Protein AF-A0A0B8NUM6-F1 (afdb_monomer)

Foldseek 3Di:
DQLLVQLLPFQRALVLQLLLCQVVLPPDDPVVSVCVNVVNSLNNVLSQLLCCLQVVRHNDPVSVVLNVPRVVCVVVVNNVVSSVVSVVCSVVVVVVVVVVCVVCVVVVVVVVVPDDPVNVVVVVVVVLVVLLVVPVVDSPVSNVVVVVVVLQQQFAQDPPPRDGDPCPPPPVRNNGDDVSVVVSCVSVVVSVVVVVVVVVVDDDDDDDDDDDDDDDPVVVVVCVVVVVVVVVPPDD

Structure (mmCIF, N/CA/C/O backbone):
data_AF-A0A0B8NUM6-F1
#
_entry.id   AF-A0A0B8NUM6-F1
#
loop_
_atom_site.group_PDB
_atom_site.id
_atom_site.type_symbol
_atom_site.label_atom_id
_atom_site.label_alt_id
_atom_site.label_comp_id
_atom_site.label_asym_id
_atom_site.label_entity_id
_atom_site.label_seq_id
_atom_site.pdbx_PDB_ins_code
_atom_site.Cartn_x
_atom_site.Cartn_y
_atom_site.Cartn_z
_atom_site.occupancy
_atom_site.B_iso_or_equiv
_atom_site.auth_seq_id
_atom_site.auth_comp_id
_atom_site.auth_asym_id
_atom_site.auth_atom_id
_atom_site.pdbx_PDB_model_num
ATOM 1 N N . MET A 1 1 ? -9.449 15.451 2.739 1.00 74.44 1 MET A N 1
ATOM 2 C CA . MET A 1 1 ? -10.876 15.097 2.939 1.00 74.44 1 MET A CA 1
ATOM 3 C C . MET A 1 1 ? -11.371 14.063 1.937 1.00 74.44 1 MET A C 1
ATOM 5 O O . MET A 1 1 ? -11.849 13.037 2.393 1.00 74.44 1 MET A O 1
ATOM 9 N N . GLY A 1 2 ? -11.203 14.259 0.621 1.00 81.94 2 GLY A N 1
ATOM 10 C CA . GLY A 1 2 ? -11.631 13.271 -0.389 1.00 81.94 2 GLY A CA 1
ATOM 11 C C . GLY A 1 2 ? -11.117 11.844 -0.142 1.00 81.94 2 GLY A C 1
ATOM 12 O O . GLY A 1 2 ? -11.890 10.900 -0.227 1.00 81.94 2 GLY A O 1
ATOM 13 N N . GLY A 1 3 ? -9.861 11.691 0.297 1.00 84.38 3 GLY A N 1
ATOM 14 C CA . GLY A 1 3 ? -9.320 10.388 0.709 1.00 84.38 3 GLY A CA 1
ATOM 15 C C . GLY A 1 3 ? -10.063 9.7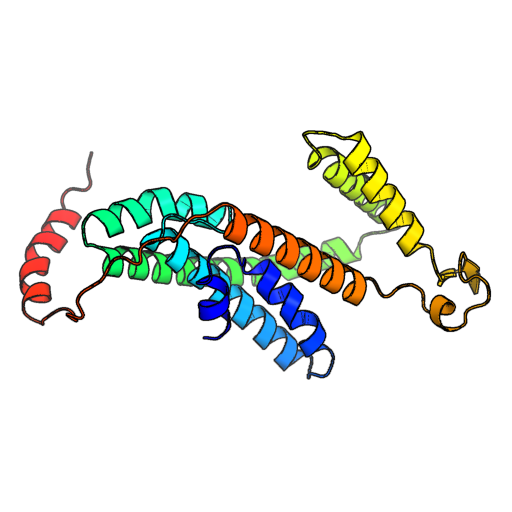31 1.877 1.00 84.38 3 GLY A C 1
ATOM 16 O O . GLY A 1 3 ? -10.293 8.533 1.845 1.00 84.38 3 GLY A O 1
ATOM 17 N N . ILE A 1 4 ? -10.497 10.505 2.878 1.00 87.19 4 ILE A N 1
ATOM 18 C CA . ILE A 1 4 ? -11.249 9.978 4.033 1.00 87.19 4 ILE A CA 1
ATOM 19 C C . ILE A 1 4 ? -12.620 9.479 3.582 1.00 87.19 4 ILE A C 1
ATOM 21 O O . ILE A 1 4 ? -13.043 8.410 4.002 1.00 87.19 4 ILE A O 1
ATOM 25 N N . VAL A 1 5 ? -13.288 10.232 2.702 1.00 84.44 5 VAL A N 1
ATOM 26 C CA . VAL A 1 5 ? -14.579 9.833 2.127 1.00 84.44 5 VAL A CA 1
ATOM 27 C C . VAL A 1 5 ? -14.428 8.547 1.319 1.00 84.44 5 VAL A C 1
ATOM 29 O O . VAL A 1 5 ? -15.188 7.613 1.539 1.00 84.44 5 VAL A O 1
ATOM 32 N N . LEU A 1 6 ? -13.412 8.473 0.451 1.00 83.62 6 LEU A N 1
ATOM 33 C CA . LEU A 1 6 ? -13.082 7.264 -0.309 1.00 83.62 6 LEU A CA 1
ATOM 34 C C . LEU A 1 6 ? -12.832 6.065 0.612 1.00 83.62 6 LEU A C 1
ATOM 36 O O . LEU A 1 6 ? -13.426 5.015 0.410 1.00 83.62 6 LEU A O 1
ATOM 40 N N . GLY A 1 7 ? -11.990 6.221 1.635 1.00 81.12 7 GLY A N 1
ATOM 41 C CA . GLY A 1 7 ? -11.663 5.129 2.552 1.00 81.12 7 GLY A CA 1
ATOM 42 C C . GLY A 1 7 ? -12.820 4.715 3.463 1.00 81.12 7 GLY A C 1
ATOM 43 O O . GLY A 1 7 ? -12.874 3.570 3.893 1.00 81.12 7 GLY A O 1
ATOM 44 N N . ALA A 1 8 ? -13.752 5.621 3.767 1.00 82.06 8 ALA A N 1
ATOM 45 C CA . ALA A 1 8 ? -14.913 5.316 4.602 1.00 82.06 8 ALA A CA 1
ATOM 46 C C . ALA A 1 8 ? -15.983 4.488 3.872 1.00 82.06 8 ALA A C 1
ATOM 48 O O . ALA A 1 8 ? -16.884 3.959 4.524 1.00 82.06 8 ALA A O 1
ATOM 49 N N . LEU A 1 9 ? -15.901 4.364 2.543 1.00 82.12 9 LEU A N 1
ATOM 50 C CA . LEU A 1 9 ? -16.792 3.507 1.769 1.00 82.12 9 LEU A CA 1
ATOM 51 C C . LEU A 1 9 ? -16.391 2.032 1.956 1.00 82.12 9 LEU A C 1
ATOM 53 O O . LEU A 1 9 ? -15.266 1.654 1.618 1.00 82.12 9 LEU A O 1
ATOM 57 N N . PRO A 1 10 ? -17.287 1.170 2.474 1.00 69.56 10 PRO A N 1
ATOM 58 C CA . PRO A 1 10 ? -16.981 -0.242 2.668 1.00 69.56 10 PRO A CA 1
ATOM 59 C C . PRO A 1 10 ? -16.591 -0.917 1.350 1.00 69.56 10 PRO A C 1
ATOM 61 O O . PRO A 1 10 ? -17.330 -0.853 0.373 1.00 69.56 10 PRO A O 1
ATOM 64 N N . GLY A 1 11 ? -15.451 -1.610 1.343 1.00 69.44 11 GLY A N 1
ATOM 65 C CA . GLY A 1 11 ? -14.925 -2.302 0.160 1.00 69.44 11 GLY A CA 1
ATOM 66 C C . GLY A 1 11 ? -13.904 -1.496 -0.644 1.00 69.44 11 GLY A C 1
ATOM 67 O O . GLY A 1 11 ? -13.117 -2.092 -1.367 1.00 69.44 11 GLY A O 1
ATOM 68 N N . LEU A 1 12 ? -13.817 -0.175 -0.455 1.00 77.62 12 LEU A N 1
ATOM 69 C CA . LEU A 1 12 ? -12.843 0.642 -1.171 1.00 77.62 12 LEU A CA 1
ATOM 70 C C . LEU A 1 12 ? -11.584 0.874 -0.333 1.00 77.62 12 LEU A C 1
ATOM 72 O O . LEU A 1 12 ? -11.609 1.516 0.716 1.00 77.62 12 LEU A O 1
ATOM 76 N N . THR A 1 13 ? -10.455 0.340 -0.792 1.00 82.12 13 THR A N 1
ATOM 77 C CA . THR A 1 13 ? -9.181 0.474 -0.073 1.00 82.12 13 THR A CA 1
ATOM 78 C C . THR A 1 13 ? -8.422 1.737 -0.474 1.00 82.12 13 THR A C 1
ATOM 80 O O . THR A 1 13 ? -8.599 2.283 -1.564 1.00 82.12 13 THR A O 1
ATOM 83 N N . ALA A 1 14 ? -7.519 2.197 0.398 1.00 84.44 14 ALA A N 1
ATOM 84 C CA . ALA A 1 14 ? -6.677 3.359 0.115 1.00 84.44 14 ALA A CA 1
ATOM 85 C C . ALA A 1 14 ? -5.816 3.166 -1.148 1.00 84.44 14 ALA A C 1
ATOM 87 O O . ALA A 1 14 ? -5.677 4.088 -1.948 1.00 84.44 14 ALA A O 1
ATOM 88 N N . THR A 1 15 ? -5.279 1.960 -1.359 1.00 83.06 15 THR A N 1
ATOM 89 C CA . THR A 1 15 ? -4.489 1.613 -2.551 1.00 83.06 15 THR A CA 1
ATOM 90 C C . THR A 1 15 ? -5.322 1.688 -3.828 1.00 83.06 15 THR A C 1
ATOM 92 O O . THR A 1 15 ? -4.844 2.195 -4.840 1.00 83.06 15 THR A O 1
ATOM 95 N N . MET A 1 16 ? -6.589 1.273 -3.777 1.00 79.75 16 MET A N 1
ATOM 96 C CA . MET A 1 16 ? -7.516 1.405 -4.904 1.00 79.75 16 MET A CA 1
ATOM 97 C C . MET A 1 16 ? -7.879 2.864 -5.185 1.00 79.75 16 MET A C 1
ATOM 99 O O . MET A 1 16 ? -7.897 3.273 -6.342 1.00 79.75 16 MET A O 1
ATOM 103 N N . GLY A 1 17 ? -8.108 3.670 -4.143 1.00 85.06 17 GLY A N 1
ATOM 104 C CA . GLY A 1 17 ? -8.346 5.108 -4.299 1.00 85.06 17 GLY A CA 1
ATOM 105 C C . GLY A 1 17 ? -7.183 5.819 -5.000 1.00 85.06 17 GLY A C 1
ATOM 106 O O . GLY A 1 17 ? -7.404 6.637 -5.890 1.00 85.06 17 GLY A O 1
ATOM 107 N N . VAL A 1 18 ? -5.943 5.452 -4.659 1.00 88.62 18 VAL A N 1
ATOM 108 C CA . VAL A 1 18 ? -4.738 5.938 -5.352 1.00 88.62 18 VAL A CA 1
ATOM 109 C C . VAL A 1 18 ? -4.711 5.470 -6.808 1.00 88.62 18 VAL A C 1
ATOM 111 O O . VAL A 1 18 ? -4.462 6.286 -7.689 1.00 88.62 18 VAL A O 1
ATOM 114 N N . ALA A 1 19 ? -5.014 4.198 -7.086 1.00 84.69 19 ALA A N 1
ATOM 115 C CA . ALA A 1 19 ? -5.025 3.665 -8.450 1.00 84.69 19 ALA A CA 1
ATOM 116 C C . ALA A 1 19 ? -6.049 4.371 -9.360 1.00 84.69 19 ALA A C 1
ATOM 118 O O . ALA A 1 19 ? -5.732 4.696 -10.502 1.00 84.69 19 ALA A O 1
ATOM 119 N N . ILE A 1 20 ? -7.249 4.665 -8.847 1.00 84.50 20 ILE A N 1
ATOM 120 C CA . ILE A 1 20 ? -8.305 5.377 -9.588 1.00 84.50 20 ILE A CA 1
ATOM 121 C C . ILE A 1 20 ? -7.913 6.835 -9.863 1.00 84.50 20 ILE A C 1
ATOM 123 O O . ILE A 1 20 ? -8.251 7.375 -10.915 1.00 84.50 20 ILE A O 1
ATOM 127 N N . LEU A 1 21 ? -7.197 7.482 -8.938 1.00 85.94 21 LEU A N 1
ATOM 128 C CA . LEU A 1 21 ? -6.782 8.879 -9.086 1.00 85.94 21 LEU A CA 1
ATOM 129 C C . LEU A 1 21 ? -5.490 9.063 -9.882 1.00 85.94 21 LEU A C 1
ATOM 131 O O . LEU A 1 21 ? -5.287 10.133 -10.448 1.00 85.94 21 LEU A O 1
ATOM 135 N N . LEU A 1 22 ? -4.644 8.038 -9.972 1.00 87.12 22 LEU A N 1
ATOM 136 C CA . LEU A 1 22 ? -3.385 8.073 -10.711 1.00 87.12 22 LEU A CA 1
ATOM 137 C C . LEU A 1 22 ? -3.506 8.648 -12.141 1.00 87.12 22 LEU A C 1
ATOM 139 O O . LEU A 1 22 ? -2.743 9.562 -12.451 1.00 87.12 22 LEU A O 1
ATOM 143 N N . PRO A 1 23 ? -4.457 8.234 -13.003 1.00 83.06 23 PRO A N 1
ATOM 144 C CA . PRO A 1 23 ? -4.553 8.796 -14.352 1.00 83.06 23 PRO A CA 1
ATOM 145 C C . PRO A 1 23 ? -4.900 10.289 -14.373 1.00 83.06 23 PRO A C 1
ATOM 147 O O . PRO A 1 23 ? -4.450 11.008 -15.263 1.00 83.06 23 PRO A O 1
ATOM 150 N N . PHE A 1 24 ? -5.627 10.788 -13.370 1.00 85.06 24 PHE A N 1
ATOM 151 C CA . PHE A 1 24 ? -5.921 12.218 -13.247 1.00 85.06 24 PHE A CA 1
ATOM 152 C C . PHE A 1 24 ? -4.672 13.044 -12.923 1.00 85.06 24 PHE A C 1
ATOM 154 O O . PHE A 1 24 ? -4.641 14.241 -13.198 1.00 85.06 24 PHE A O 1
ATOM 161 N N . THR A 1 25 ? -3.623 12.412 -12.390 1.00 88.00 25 THR A N 1
ATOM 162 C CA . THR A 1 25 ? -2.378 13.098 -12.036 1.00 88.00 25 THR A CA 1
ATOM 163 C C . THR A 1 25 ? -1.404 13.287 -13.197 1.00 88.00 25 THR A C 1
ATOM 165 O O . THR A 1 25 ? -0.474 14.076 -13.069 1.00 88.00 25 THR A O 1
ATOM 168 N N . PHE A 1 26 ? -1.619 12.650 -14.353 1.00 83.38 26 PHE A N 1
ATOM 169 C CA . PHE A 1 26 ? -0.681 12.748 -15.484 1.00 83.38 26 PHE A CA 1
ATOM 170 C C . PHE A 1 26 ? -0.686 14.100 -16.192 1.00 83.38 26 PHE A C 1
ATOM 172 O O . PHE A 1 26 ? 0.315 14.467 -16.798 1.00 83.38 26 PHE A O 1
ATOM 179 N N . GLY A 1 27 ? -1.785 14.850 -16.100 1.00 85.06 27 GLY A N 1
ATOM 180 C CA . GLY A 1 27 ? -1.854 16.227 -16.595 1.00 85.06 27 GLY A CA 1
ATOM 181 C C . GLY A 1 27 ? -1.442 17.281 -15.562 1.00 85.06 27 GLY A C 1
ATOM 182 O O . GLY A 1 27 ? -1.516 18.470 -15.857 1.00 85.06 27 GLY A O 1
ATOM 183 N N . MET A 1 28 ? -1.072 16.871 -14.345 1.00 90.94 28 MET A N 1
ATOM 184 C CA . MET A 1 28 ? -0.773 17.775 -13.234 1.00 90.94 28 MET A CA 1
ATOM 185 C C . MET A 1 28 ? 0.732 18.011 -13.093 1.00 90.94 28 MET A C 1
ATOM 187 O O . MET A 1 28 ? 1.553 17.189 -13.497 1.00 90.94 28 MET A O 1
ATOM 191 N N . GLU A 1 29 ? 1.102 19.120 -12.449 1.00 95.06 29 GLU A N 1
ATOM 192 C CA . GLU A 1 29 ? 2.481 19.320 -12.007 1.00 95.06 29 GLU A CA 1
ATOM 193 C C . GLU A 1 29 ? 2.902 18.161 -11.073 1.00 95.06 29 GLU A C 1
ATOM 195 O O . GLU A 1 29 ? 2.124 17.801 -10.180 1.00 95.06 29 GLU A O 1
ATOM 200 N N . PRO A 1 30 ? 4.113 17.582 -11.220 1.00 91.06 30 PRO A N 1
ATOM 201 C CA . PRO A 1 30 ? 4.553 16.430 -10.426 1.00 91.06 30 PRO A CA 1
ATOM 202 C C . PRO A 1 30 ? 4.427 16.621 -8.909 1.00 91.06 30 PRO A C 1
ATOM 204 O O . PRO A 1 30 ? 4.093 15.687 -8.182 1.00 91.06 30 PRO A O 1
ATOM 207 N N . THR A 1 31 ? 4.652 17.841 -8.420 1.00 93.56 31 THR A N 1
ATOM 208 C CA . THR A 1 31 ? 4.508 18.200 -7.005 1.00 93.56 31 THR A CA 1
ATOM 209 C C . THR A 1 31 ? 3.052 18.073 -6.547 1.00 93.56 31 THR A C 1
ATOM 211 O O . THR A 1 31 ? 2.764 17.381 -5.569 1.00 93.56 31 THR A O 1
ATOM 214 N N . ALA A 1 32 ? 2.117 18.664 -7.294 1.00 92.50 32 ALA A N 1
ATOM 215 C CA . ALA A 1 32 ? 0.685 18.602 -7.029 1.00 92.50 32 ALA A CA 1
ATOM 216 C C . ALA A 1 32 ? 0.139 17.170 -7.148 1.00 92.50 32 ALA A C 1
ATOM 218 O O . ALA A 1 32 ? -0.647 16.741 -6.301 1.00 92.50 32 ALA A O 1
ATOM 219 N N . ALA A 1 33 ? 0.598 16.416 -8.151 1.00 91.50 33 ALA A N 1
ATOM 220 C CA . ALA A 1 33 ? 0.286 15.002 -8.335 1.00 91.50 33 ALA A CA 1
ATOM 221 C C . ALA A 1 33 ? 0.667 14.170 -7.100 1.00 91.50 33 ALA A C 1
ATOM 223 O O . ALA A 1 33 ? -0.173 13.468 -6.533 1.00 91.50 33 ALA A O 1
ATOM 224 N N . LEU A 1 34 ? 1.912 14.292 -6.632 1.00 92.00 34 LEU A N 1
ATOM 225 C CA . LEU A 1 34 ? 2.399 13.557 -5.463 1.00 92.00 34 LEU A CA 1
ATOM 226 C C . LEU A 1 34 ? 1.635 13.935 -4.191 1.00 92.00 34 LEU A C 1
ATOM 228 O O . LEU A 1 34 ? 1.195 13.050 -3.457 1.00 92.00 34 LEU A O 1
ATOM 232 N N . VAL A 1 35 ? 1.414 15.231 -3.949 1.00 92.75 35 VAL A N 1
ATOM 233 C CA . VAL A 1 35 ? 0.650 15.703 -2.782 1.00 92.75 35 VAL A CA 1
ATOM 234 C C . VAL A 1 35 ? -0.787 15.174 -2.811 1.00 92.75 35 VAL A C 1
ATOM 236 O O . VAL A 1 35 ? -1.305 14.753 -1.775 1.00 92.75 35 VAL A O 1
ATOM 239 N N . MET A 1 36 ? -1.421 15.132 -3.985 1.00 92.44 36 MET A N 1
ATOM 240 C CA . MET A 1 36 ? -2.765 14.581 -4.154 1.00 92.44 36 MET A CA 1
ATOM 241 C C . MET A 1 36 ? -2.817 13.082 -3.834 1.00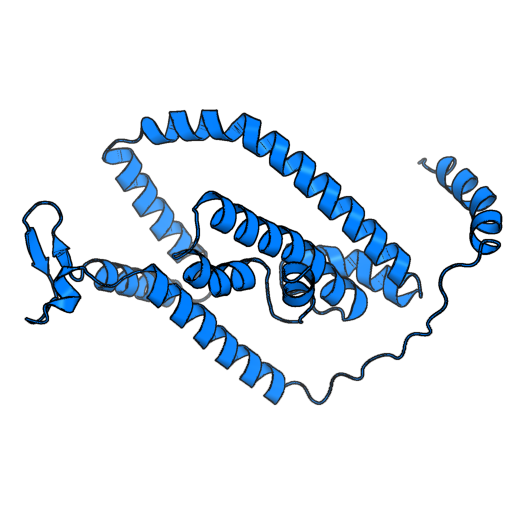 92.44 36 MET A C 1
ATOM 243 O O . MET A 1 36 ? -3.659 12.661 -3.035 1.00 92.44 36 MET A O 1
ATOM 247 N N . LEU A 1 37 ? -1.914 12.282 -4.409 1.00 92.19 37 LEU A N 1
ATOM 248 C CA . LEU A 1 37 ? -1.879 10.831 -4.190 1.00 92.19 37 LEU A CA 1
ATOM 249 C C . LEU A 1 37 ? -1.568 10.493 -2.729 1.00 92.19 37 LEU A C 1
ATOM 251 O O . LEU A 1 37 ? -2.246 9.653 -2.138 1.00 92.19 37 LEU A O 1
ATOM 255 N N . ILE A 1 38 ? -0.614 11.196 -2.114 1.00 91.25 38 ILE A N 1
ATOM 256 C CA . ILE A 1 38 ? -0.275 11.034 -0.694 1.00 91.25 38 ILE A CA 1
ATOM 257 C C . ILE A 1 38 ? -1.458 11.440 0.190 1.00 91.25 38 ILE A C 1
ATOM 259 O O . ILE A 1 38 ? -1.817 10.716 1.118 1.00 91.25 38 ILE A O 1
ATOM 263 N N . GLY A 1 39 ? -2.104 12.570 -0.103 1.00 91.75 39 GLY A N 1
ATOM 264 C CA . GLY A 1 39 ? -3.255 13.050 0.660 1.00 91.75 39 GLY A CA 1
ATOM 265 C C . GLY A 1 39 ? -4.446 12.092 0.599 1.00 91.75 39 GLY A C 1
ATOM 266 O O . GLY A 1 39 ? -5.136 11.889 1.604 1.00 91.75 39 GLY A O 1
ATOM 267 N N . VAL A 1 40 ? -4.678 11.469 -0.558 1.00 92.31 40 VAL A N 1
ATOM 268 C CA . VAL A 1 40 ? -5.713 10.440 -0.716 1.00 92.31 40 VAL A CA 1
ATOM 269 C C . VAL A 1 40 ? -5.320 9.162 0.003 1.00 92.31 40 VAL A C 1
ATOM 271 O O . VAL A 1 40 ? -6.162 8.601 0.697 1.00 92.31 40 VAL A O 1
ATOM 274 N N . TYR A 1 41 ? -4.062 8.736 -0.098 1.00 90.75 41 TYR A N 1
ATOM 275 C CA . TYR A 1 41 ? -3.564 7.548 0.585 1.00 90.75 41 TYR A CA 1
ATOM 276 C C . TYR A 1 41 ? -3.689 7.679 2.108 1.00 90.75 41 TYR A C 1
ATOM 278 O O . TYR A 1 41 ? -4.382 6.883 2.736 1.00 90.75 41 TYR A O 1
ATOM 286 N N . ILE A 1 42 ? -3.107 8.726 2.703 1.00 89.62 42 ILE A N 1
ATOM 287 C CA . ILE A 1 42 ? -3.155 8.969 4.155 1.00 89.62 42 ILE A CA 1
ATOM 288 C C . ILE A 1 42 ? -4.605 9.140 4.622 1.00 89.62 42 ILE A C 1
ATOM 290 O O . ILE A 1 42 ? -5.017 8.548 5.622 1.00 89.62 42 ILE A O 1
ATOM 294 N N . GLY A 1 43 ? -5.402 9.911 3.875 1.00 89.38 43 GLY A N 1
ATOM 295 C CA . GLY A 1 43 ? -6.822 10.083 4.165 1.00 89.38 43 GLY A CA 1
ATOM 296 C C . GLY A 1 43 ? -7.603 8.770 4.088 1.00 89.38 43 GLY A C 1
ATOM 297 O O . GLY A 1 43 ? -8.441 8.518 4.946 1.00 89.38 43 GLY A O 1
ATOM 298 N N . GLY A 1 44 ? -7.312 7.927 3.099 1.00 89.19 44 GLY A N 1
ATOM 299 C CA . GLY A 1 44 ? -7.974 6.644 2.869 1.00 89.19 44 GLY A CA 1
ATOM 300 C C . GLY A 1 44 ? -7.626 5.590 3.911 1.00 89.19 44 GLY A C 1
ATOM 301 O O . GLY A 1 44 ? -8.511 4.849 4.328 1.00 89.19 44 GLY A O 1
ATOM 302 N N . ILE A 1 45 ? -6.378 5.554 4.387 1.00 87.81 45 ILE A N 1
ATOM 303 C CA . ILE A 1 45 ? -5.961 4.647 5.467 1.00 87.81 45 ILE A CA 1
ATOM 304 C C . ILE A 1 45 ? -6.756 4.939 6.744 1.00 87.81 45 ILE A C 1
ATOM 306 O O . ILE A 1 45 ? -7.326 4.021 7.331 1.00 87.81 45 ILE A O 1
ATOM 310 N N . TYR A 1 46 ? -6.873 6.214 7.132 1.00 88.12 46 TYR A N 1
ATOM 311 C CA . TYR A 1 46 ? -7.718 6.598 8.265 1.00 88.12 46 TYR A CA 1
ATOM 312 C C . TYR A 1 46 ? -9.216 6.401 7.972 1.00 88.12 46 TYR A C 1
ATOM 314 O O . TYR A 1 46 ? -9.948 5.896 8.821 1.00 88.12 46 TYR A O 1
ATOM 322 N N . GLY A 1 47 ? -9.680 6.752 6.768 1.00 87.00 47 GLY A N 1
ATOM 323 C CA . GLY A 1 47 ? -11.070 6.557 6.345 1.00 87.00 47 GLY A CA 1
ATOM 324 C C . GLY A 1 47 ? -11.523 5.100 6.470 1.00 87.00 47 GLY A C 1
ATOM 325 O O . GLY A 1 47 ? -12.607 4.840 6.988 1.00 87.00 47 GLY A O 1
ATOM 326 N N . GLY A 1 48 ? -10.655 4.149 6.110 1.00 85.69 48 GLY A N 1
ATOM 327 C CA . GLY A 1 48 ? -10.907 2.711 6.252 1.00 85.69 48 GLY A CA 1
ATOM 328 C C . GLY A 1 48 ? -11.158 2.274 7.695 1.00 85.69 48 GLY A C 1
ATOM 329 O O . GLY A 1 48 ? -11.965 1.376 7.945 1.00 85.69 48 GLY A O 1
ATOM 330 N N . SER A 1 49 ? -10.534 2.946 8.664 1.00 85.38 49 SER A N 1
ATOM 331 C CA . SER A 1 49 ? -10.782 2.706 10.086 1.00 85.38 49 SER A CA 1
ATOM 332 C C . SER A 1 49 ? -12.196 3.109 10.508 1.00 85.38 49 SER A C 1
ATOM 334 O O . SER A 1 49 ? -12.757 2.478 11.397 1.00 85.38 49 SER A O 1
ATOM 336 N N . ILE A 1 50 ? -12.820 4.098 9.857 1.00 87.25 50 ILE A N 1
ATOM 337 C CA . ILE A 1 50 ? -14.196 4.524 10.164 1.00 87.25 50 ILE A CA 1
ATOM 338 C C . ILE A 1 50 ? -15.183 3.396 9.845 1.00 87.25 50 ILE A C 1
ATOM 340 O O . ILE A 1 50 ? -15.970 3.001 10.708 1.00 87.25 50 ILE A O 1
ATOM 344 N N . ALA A 1 51 ? -15.101 2.834 8.634 1.00 83.88 51 ALA A N 1
ATOM 345 C CA . ALA A 1 51 ? -15.934 1.706 8.215 1.00 83.88 51 ALA A CA 1
ATOM 346 C C . ALA A 1 51 ? -15.666 0.449 9.062 1.00 83.88 51 ALA A C 1
ATOM 348 O O . ALA A 1 51 ? -16.595 -0.253 9.462 1.00 83.88 51 ALA A O 1
ATOM 349 N N . ALA A 1 52 ? -14.401 0.192 9.403 1.00 84.19 52 ALA A N 1
ATOM 350 C CA . ALA A 1 52 ? -14.012 -0.918 10.266 1.00 84.19 52 ALA A CA 1
ATOM 351 C C . ALA A 1 52 ? -14.601 -0.798 11.686 1.00 84.19 52 ALA A C 1
ATOM 353 O O . ALA A 1 52 ? -15.192 -1.750 12.195 1.00 84.19 52 ALA A O 1
ATOM 354 N N . ILE A 1 53 ? -14.474 0.373 12.314 1.00 85.31 53 ILE A N 1
ATOM 355 C CA . ILE A 1 53 ? -14.906 0.622 13.696 1.00 85.31 53 ILE A CA 1
ATOM 356 C C . ILE A 1 53 ? -16.431 0.632 13.810 1.00 85.31 53 ILE A C 1
ATOM 358 O O . ILE A 1 53 ? -16.972 0.029 14.735 1.00 85.31 53 ILE A O 1
ATOM 362 N N . LEU A 1 54 ? -17.125 1.308 12.890 1.00 83.25 54 LEU A N 1
ATOM 363 C CA . LEU A 1 54 ? -18.572 1.522 12.992 1.00 83.25 54 LEU A CA 1
ATOM 364 C C . LEU A 1 54 ? -19.400 0.391 12.379 1.00 83.25 54 LEU A C 1
ATOM 366 O O . LEU A 1 54 ? -20.483 0.101 12.876 1.00 83.25 54 LEU A O 1
ATOM 370 N N . LEU A 1 55 ? -18.912 -0.228 11.300 1.00 79.75 55 LEU A N 1
ATOM 371 C CA . LEU A 1 55 ? -19.685 -1.176 10.488 1.00 79.75 55 LEU A CA 1
ATOM 372 C C . LEU A 1 55 ? -19.088 -2.588 10.483 1.00 79.75 55 LEU A C 1
ATOM 374 O O . LEU A 1 55 ? -19.548 -3.439 9.724 1.00 79.75 55 LEU A O 1
ATOM 378 N N . LYS A 1 56 ? -18.035 -2.847 11.272 1.00 79.81 56 LYS A N 1
ATOM 379 C CA . LYS A 1 56 ? -17.343 -4.150 11.356 1.00 79.81 56 LYS A CA 1
ATOM 380 C C . LYS A 1 56 ? -16.904 -4.717 9.998 1.00 79.81 56 LYS A C 1
ATOM 382 O O . LYS A 1 56 ? -16.758 -5.928 9.850 1.00 79.81 56 LYS A O 1
ATOM 387 N N . THR A 1 57 ? -16.700 -3.855 9.003 1.00 79.62 57 THR A N 1
ATOM 388 C CA . THR A 1 57 ? -16.425 -4.263 7.619 1.00 79.62 57 THR A CA 1
ATOM 389 C C . THR A 1 57 ? -15.028 -3.780 7.219 1.00 79.62 57 THR A C 1
ATOM 391 O O . THR A 1 57 ? -14.899 -2.701 6.639 1.00 79.62 57 THR A O 1
ATOM 394 N N . PRO A 1 58 ? -13.954 -4.512 7.576 1.00 74.94 58 PRO A N 1
ATOM 395 C CA . PRO A 1 58 ? -12.593 -4.085 7.275 1.00 74.94 58 PRO A CA 1
ATOM 396 C C . PRO A 1 58 ? -12.294 -4.218 5.779 1.00 74.94 58 PRO A C 1
ATOM 398 O O . PRO A 1 58 ? -12.518 -5.270 5.188 1.00 74.94 58 PRO A O 1
ATOM 401 N N . GLY A 1 59 ? -11.742 -3.161 5.180 1.00 69.56 59 GLY A N 1
ATOM 402 C CA . GLY A 1 59 ? -11.280 -3.183 3.786 1.00 69.56 59 GLY A CA 1
ATOM 403 C C . GLY A 1 59 ? -9.843 -3.686 3.608 1.00 69.56 59 GLY A C 1
ATOM 404 O O . GLY A 1 59 ? -9.459 -4.068 2.511 1.00 69.56 59 GLY A O 1
ATOM 405 N N . THR A 1 60 ? -9.027 -3.695 4.669 1.00 77.06 60 THR A N 1
ATOM 406 C CA . THR A 1 60 ? -7.616 -4.122 4.617 1.00 77.06 60 THR A CA 1
ATOM 407 C C . THR A 1 60 ? -7.244 -4.984 5.829 1.00 77.06 60 THR A C 1
ATOM 409 O O . THR A 1 60 ? -7.907 -4.878 6.865 1.00 77.06 60 THR A O 1
ATOM 412 N N . PRO A 1 61 ? -6.160 -5.785 5.765 1.00 73.31 61 PRO A N 1
ATOM 413 C CA . PRO A 1 61 ? -5.662 -6.537 6.921 1.00 73.31 61 PRO A CA 1
ATOM 414 C C . PRO A 1 61 ? -5.312 -5.643 8.122 1.00 73.31 61 PRO A C 1
ATOM 416 O O . PRO A 1 61 ? -5.611 -5.989 9.262 1.00 73.31 61 PRO A O 1
ATOM 419 N N . ALA A 1 62 ? -4.753 -4.454 7.874 1.00 77.75 62 ALA A N 1
ATOM 420 C CA . ALA A 1 62 ? -4.471 -3.473 8.924 1.00 77.75 62 ALA A CA 1
ATOM 421 C C . ALA A 1 62 ? -5.765 -2.963 9.591 1.00 77.75 62 ALA A C 1
ATOM 423 O O . ALA A 1 62 ? -5.857 -2.863 10.818 1.00 77.75 62 ALA A O 1
ATOM 424 N N . SER A 1 63 ? -6.810 -2.711 8.794 1.00 78.38 63 SER A N 1
ATOM 425 C CA . SER A 1 63 ? -8.131 -2.356 9.319 1.00 78.38 63 SER A CA 1
ATOM 426 C C . SER A 1 63 ? -8.790 -3.523 10.055 1.00 78.38 63 SER A C 1
ATOM 428 O O . SER A 1 63 ? -9.530 -3.279 10.999 1.00 78.38 63 SER A O 1
ATOM 430 N N . ALA A 1 64 ? -8.508 -4.778 9.691 1.00 78.50 64 ALA A N 1
ATOM 431 C CA . ALA A 1 64 ? -9.030 -5.948 10.398 1.00 78.50 64 ALA A CA 1
ATOM 432 C C . ALA A 1 64 ? -8.514 -6.022 11.843 1.00 78.50 64 ALA A C 1
ATOM 434 O O . ALA A 1 64 ? -9.306 -6.266 12.751 1.00 78.50 64 ALA A O 1
ATOM 435 N N . ALA A 1 65 ? -7.236 -5.703 12.077 1.00 81.69 65 ALA A N 1
ATOM 436 C CA . ALA A 1 65 ? -6.712 -5.536 13.434 1.00 81.69 65 ALA A CA 1
ATOM 437 C C . ALA A 1 65 ? -7.435 -4.400 14.184 1.00 81.69 65 ALA A C 1
ATOM 439 O O . ALA A 1 65 ? -7.799 -4.551 15.345 1.00 81.69 65 ALA A O 1
ATOM 440 N N . THR A 1 66 ? -7.748 -3.302 13.487 1.00 83.94 66 THR A N 1
ATOM 441 C CA . THR A 1 66 ? -8.506 -2.173 14.060 1.00 83.94 66 THR A CA 1
ATOM 442 C C . THR A 1 66 ? -9.944 -2.554 14.437 1.00 83.94 66 THR A C 1
ATOM 444 O O . THR A 1 66 ? -10.478 -2.017 15.405 1.00 83.94 66 THR A O 1
ATOM 447 N N . VAL A 1 67 ? -10.585 -3.492 13.724 1.00 83.88 67 VAL A N 1
ATOM 448 C CA . VAL A 1 67 ? -11.936 -3.982 14.068 1.00 83.88 67 VAL A CA 1
ATOM 449 C C . VAL A 1 67 ? -11.948 -4.660 15.436 1.00 83.88 67 VAL A C 1
ATOM 451 O O . VAL A 1 67 ? -12.904 -4.458 16.184 1.00 83.88 67 VAL A O 1
ATOM 454 N N . LEU A 1 68 ? -10.916 -5.443 15.770 1.00 81.12 68 LEU A N 1
ATOM 455 C CA . LEU A 1 68 ? -10.871 -6.235 17.007 1.00 81.12 68 LEU A CA 1
ATOM 456 C C . LEU A 1 68 ? -11.055 -5.348 18.248 1.00 81.12 68 LEU A C 1
ATOM 458 O O . LEU A 1 68 ? -11.934 -5.606 19.074 1.00 81.12 68 LEU A O 1
ATOM 462 N N . ASP A 1 69 ? -10.314 -4.246 18.317 1.00 84.06 69 ASP A N 1
ATOM 463 C CA . ASP A 1 69 ? -10.376 -3.322 19.452 1.00 84.06 69 ASP A CA 1
ATOM 464 C C . ASP A 1 69 ? -11.402 -2.201 19.230 1.00 84.06 69 ASP A C 1
ATOM 466 O O . ASP A 1 69 ? -12.177 -1.835 20.116 1.00 84.06 69 ASP A O 1
ATOM 470 N N . GLY A 1 70 ? -11.451 -1.650 18.020 1.00 83.56 70 GLY A N 1
ATOM 471 C CA . GLY A 1 70 ? -12.249 -0.472 17.708 1.00 83.56 70 GLY A CA 1
ATOM 472 C C . GLY A 1 70 ? -13.752 -0.746 17.657 1.00 83.56 70 GLY A C 1
ATOM 473 O O . GLY A 1 70 ? -14.532 0.023 18.224 1.00 83.56 70 GLY A O 1
ATOM 474 N N . HIS A 1 71 ? -14.177 -1.860 17.050 1.00 85.19 71 HIS A N 1
ATOM 475 C CA . HIS A 1 71 ? -15.600 -2.212 16.993 1.00 85.19 71 HIS A CA 1
ATOM 476 C C . HIS A 1 71 ? -16.136 -2.632 18.369 1.00 85.19 71 HIS A C 1
ATOM 478 O O . HIS A 1 71 ? -17.287 -2.347 18.699 1.00 85.19 71 HIS A O 1
ATOM 484 N N . THR A 1 72 ? -15.318 -3.270 19.215 1.00 83.94 72 THR A N 1
ATOM 485 C CA . THR A 1 72 ? -15.735 -3.626 20.583 1.00 83.94 72 THR A CA 1
ATOM 486 C C . THR A 1 72 ? -15.918 -2.389 21.468 1.00 83.94 72 THR A C 1
ATOM 488 O O . THR A 1 72 ? -16.850 -2.350 22.273 1.00 83.94 72 THR A O 1
ATOM 491 N N . LEU A 1 73 ? -15.104 -1.345 21.280 1.00 83.69 73 LEU A N 1
ATOM 492 C CA . LEU A 1 73 ? -15.302 -0.023 21.889 1.00 83.69 73 LEU A CA 1
ATOM 493 C C . LEU A 1 73 ? -16.552 0.690 21.342 1.00 83.69 73 LEU A C 1
ATOM 495 O O . LEU A 1 73 ? -17.335 1.240 22.120 1.00 83.69 73 LEU A O 1
ATOM 499 N N . ALA A 1 74 ? -16.782 0.651 20.028 1.00 82.94 74 ALA A N 1
ATOM 500 C CA . ALA A 1 74 ? -17.971 1.243 19.413 1.00 82.94 74 ALA A CA 1
ATOM 501 C C . ALA A 1 74 ? -19.273 0.576 19.894 1.00 82.94 74 ALA A C 1
ATOM 503 O O . ALA A 1 74 ? -20.222 1.277 20.245 1.00 82.94 74 ALA A O 1
ATOM 504 N N . ALA A 1 75 ? -19.284 -0.755 20.024 1.00 78.50 75 ALA A N 1
ATOM 505 C CA . ALA A 1 75 ? -20.418 -1.522 20.545 1.00 78.50 75 ALA A CA 1
ATOM 506 C C . ALA A 1 75 ? -20.770 -1.179 22.007 1.00 78.50 75 ALA A C 1
ATOM 508 O O . ALA A 1 75 ? -21.917 -1.322 22.417 1.00 78.50 75 ALA A O 1
ATOM 509 N N . LYS A 1 76 ? -19.805 -0.673 22.787 1.00 80.31 76 LYS A N 1
ATOM 510 C CA . LYS A 1 76 ? -20.008 -0.168 24.159 1.00 80.31 76 LYS A CA 1
ATOM 511 C C . LYS A 1 76 ? -20.479 1.296 24.203 1.00 80.31 76 LYS A C 1
ATOM 513 O O . LYS A 1 76 ? -20.423 1.924 25.257 1.00 80.31 76 LYS A O 1
ATOM 518 N N . GLY A 1 77 ? -20.876 1.873 23.066 1.00 80.62 77 GLY A N 1
ATOM 519 C CA . GLY A 1 77 ? -21.263 3.283 22.945 1.00 80.62 77 GLY A CA 1
ATOM 520 C C . GLY A 1 77 ? -20.080 4.259 22.919 1.00 80.62 77 GLY A C 1
ATOM 521 O O . GLY A 1 77 ? -20.281 5.470 22.906 1.00 80.62 77 GLY A O 1
ATOM 522 N N . GLN A 1 78 ? -18.836 3.767 22.874 1.00 86.81 78 GLN A N 1
ATOM 523 C CA . GLN A 1 78 ? -17.618 4.587 22.880 1.00 86.81 78 GLN A CA 1
ATOM 524 C C . GLN A 1 78 ? -17.055 4.806 21.466 1.00 86.81 78 GLN A C 1
ATOM 526 O O . GLN A 1 78 ? -15.843 4.910 21.278 1.00 86.81 78 GLN A O 1
ATOM 531 N N . ALA A 1 79 ? -17.926 4.906 20.458 1.00 79.19 79 ALA A N 1
ATOM 532 C CA . ALA A 1 79 ? -17.534 5.047 19.053 1.00 79.19 79 ALA A CA 1
ATOM 533 C C . ALA A 1 79 ? -16.645 6.279 18.801 1.00 79.19 79 ALA A C 1
ATOM 535 O O . ALA A 1 79 ? -15.606 6.175 18.152 1.00 79.19 79 ALA A O 1
ATOM 536 N N . ALA A 1 80 ? -16.988 7.429 19.391 1.00 79.31 80 ALA A N 1
ATOM 537 C CA . ALA A 1 80 ? -16.183 8.648 19.279 1.00 79.31 80 ALA A CA 1
ATOM 538 C C . ALA A 1 80 ? -14.767 8.479 19.861 1.00 79.31 80 ALA A C 1
ATOM 540 O O . ALA A 1 80 ? -13.803 9.012 19.315 1.00 79.31 80 ALA A O 1
ATOM 541 N N . ARG A 1 81 ? -14.632 7.701 20.945 1.00 79.62 81 ARG A N 1
ATOM 542 C CA . ARG A 1 81 ? -13.340 7.380 21.566 1.00 79.62 81 ARG A CA 1
ATOM 543 C C . ARG A 1 81 ? -12.522 6.425 20.697 1.00 79.62 81 ARG A C 1
ATOM 545 O O . ARG A 1 81 ? -11.322 6.619 20.549 1.00 79.62 81 ARG A O 1
ATOM 552 N N . ALA A 1 82 ? -13.157 5.414 20.108 1.00 82.56 82 ALA A N 1
ATOM 553 C CA . ALA A 1 82 ? -12.488 4.493 19.192 1.00 82.56 82 ALA A CA 1
ATOM 554 C C . ALA A 1 82 ? -11.941 5.226 17.954 1.00 82.56 82 ALA A C 1
ATOM 556 O O . ALA A 1 82 ? -10.784 5.036 17.577 1.00 82.56 82 ALA A O 1
ATOM 557 N N . LEU A 1 83 ? -12.747 6.117 17.366 1.00 87.25 83 LEU A N 1
ATOM 558 C CA . LEU A 1 83 ? -12.351 6.921 16.208 1.00 87.25 83 LEU A CA 1
ATOM 559 C C . LEU A 1 83 ? -11.202 7.882 16.533 1.00 87.25 83 LEU A C 1
ATOM 561 O O . LEU A 1 83 ? -10.260 7.982 15.751 1.00 87.25 83 LEU A O 1
ATOM 565 N N . SER A 1 84 ? -11.231 8.551 17.690 1.00 83.69 84 SER A N 1
ATOM 566 C CA . SER A 1 84 ? -10.157 9.473 18.076 1.00 83.69 84 SER A CA 1
ATOM 567 C C . SER A 1 84 ? -8.841 8.754 18.376 1.00 83.69 84 SER A C 1
ATOM 569 O O . SER A 1 84 ? -7.791 9.222 17.937 1.00 83.69 84 SER A O 1
ATOM 571 N N . ILE A 1 85 ? -8.878 7.588 19.032 1.00 86.62 85 ILE A N 1
ATOM 572 C CA . ILE A 1 85 ? -7.686 6.746 19.225 1.00 86.62 85 ILE A CA 1
ATOM 573 C C . ILE A 1 85 ? -7.115 6.320 17.869 1.00 86.62 85 ILE A C 1
ATOM 575 O O . ILE A 1 85 ? -5.915 6.460 17.641 1.00 86.62 85 ILE A O 1
ATOM 579 N N . SER A 1 86 ? -7.969 5.861 16.948 1.00 87.25 86 SER A N 1
ATOM 580 C CA . SER A 1 86 ? -7.545 5.468 15.601 1.00 87.25 86 SER A CA 1
ATOM 581 C C . SER A 1 86 ? -6.938 6.636 14.814 1.00 87.25 86 SER A C 1
ATOM 583 O O . SER A 1 86 ? -5.918 6.461 14.144 1.00 87.25 86 SER A O 1
ATOM 585 N N . ALA A 1 87 ? -7.506 7.840 14.938 1.00 86.88 87 ALA A N 1
ATOM 586 C CA . ALA A 1 87 ? -6.984 9.045 14.297 1.00 86.88 87 ALA A CA 1
ATOM 587 C C . ALA A 1 87 ? -5.584 9.400 14.812 1.00 86.88 87 ALA A C 1
ATOM 589 O O . ALA A 1 87 ? -4.669 9.614 14.017 1.00 86.88 87 ALA A O 1
ATOM 590 N N . VAL A 1 88 ? -5.406 9.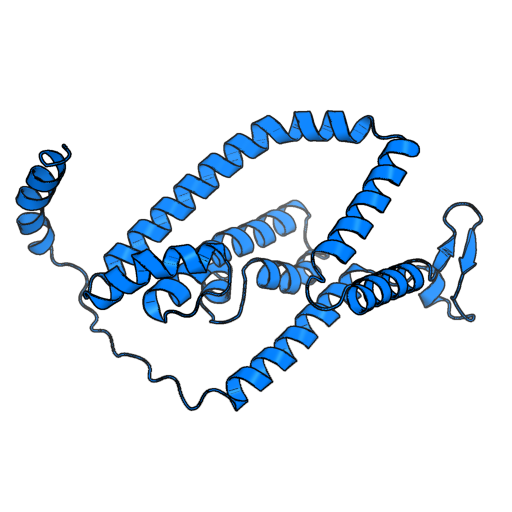416 16.137 1.00 86.94 88 VAL A N 1
ATOM 591 C CA . VAL A 1 88 ? -4.116 9.730 16.765 1.00 86.94 88 VAL A CA 1
ATOM 592 C C . VAL A 1 88 ? -3.076 8.670 16.416 1.00 86.94 88 VAL A C 1
ATOM 594 O O . VAL A 1 88 ? -1.976 9.030 16.010 1.00 86.94 88 VAL A O 1
ATOM 597 N N . ALA A 1 89 ? -3.425 7.383 16.493 1.00 87.88 89 ALA A N 1
ATOM 598 C CA . ALA A 1 89 ? -2.524 6.289 16.136 1.00 87.88 89 ALA A CA 1
ATOM 599 C C . ALA A 1 89 ? -2.105 6.330 14.656 1.00 87.88 89 ALA A C 1
ATOM 601 O O . ALA A 1 89 ? -0.936 6.119 14.336 1.00 87.88 89 ALA A O 1
ATOM 602 N N . SER A 1 90 ? -3.035 6.650 13.749 1.00 88.12 90 SER A N 1
ATOM 603 C CA . SER A 1 90 ? -2.734 6.794 12.318 1.00 88.12 90 SER A CA 1
ATOM 604 C C . SER A 1 90 ? -1.819 7.989 12.052 1.00 88.12 90 SER A C 1
ATOM 606 O O . SER A 1 90 ? -0.900 7.899 11.240 1.00 88.12 90 SER A O 1
ATOM 608 N N . PHE A 1 91 ? -2.040 9.104 12.754 1.00 88.19 91 PHE A N 1
ATOM 609 C CA . PHE A 1 91 ? -1.209 10.297 12.631 1.00 88.19 91 PHE A CA 1
ATOM 610 C C . PHE A 1 91 ? 0.212 10.063 13.154 1.00 88.19 91 PHE A C 1
ATOM 612 O O . PHE A 1 91 ? 1.179 10.353 12.450 1.00 88.19 91 PHE A O 1
ATOM 619 N N . THR A 1 92 ? 0.358 9.501 14.357 1.00 88.00 92 THR A N 1
ATOM 620 C CA . THR A 1 92 ? 1.678 9.228 14.943 1.00 88.00 92 THR A CA 1
ATOM 621 C C . THR A 1 92 ? 2.424 8.149 14.167 1.00 88.00 92 THR A C 1
ATOM 623 O O . THR A 1 92 ? 3.600 8.334 13.861 1.00 88.00 92 THR A O 1
ATOM 626 N N . GLY A 1 93 ? 1.743 7.071 13.770 1.00 89.44 93 GLY A N 1
ATOM 627 C CA . GLY A 1 93 ? 2.314 6.029 12.919 1.00 89.44 93 GLY A CA 1
ATOM 628 C C . GLY A 1 93 ? 2.759 6.570 11.560 1.00 89.44 93 GLY A C 1
ATOM 629 O O . GLY A 1 93 ? 3.872 6.285 11.123 1.00 89.44 93 GLY A O 1
ATOM 630 N N . GLY A 1 94 ? 1.940 7.416 10.924 1.00 89.56 94 GLY A N 1
ATOM 631 C CA . GLY A 1 94 ? 2.287 8.078 9.665 1.00 89.56 94 GLY A CA 1
ATOM 632 C C . GLY A 1 94 ? 3.493 9.010 9.798 1.00 89.56 94 GLY A C 1
ATOM 633 O O . GLY A 1 94 ? 4.394 8.977 8.957 1.00 89.56 94 GLY A O 1
ATOM 634 N N . LEU A 1 95 ? 3.559 9.795 10.877 1.00 91.88 95 LEU A N 1
ATOM 635 C CA . LEU A 1 95 ? 4.677 10.701 11.144 1.00 91.88 95 LEU A CA 1
ATOM 636 C C . LEU A 1 95 ? 5.983 9.929 11.377 1.00 91.88 95 LEU A C 1
ATOM 638 O O . LEU A 1 95 ? 6.991 10.221 10.734 1.00 91.88 95 LEU A O 1
ATOM 642 N N . ILE A 1 96 ? 5.951 8.907 12.238 1.00 93.25 96 ILE A N 1
ATOM 643 C CA . ILE A 1 96 ? 7.110 8.049 12.519 1.00 93.25 96 ILE A CA 1
ATOM 644 C C . ILE A 1 96 ? 7.562 7.340 11.240 1.00 93.25 96 ILE A C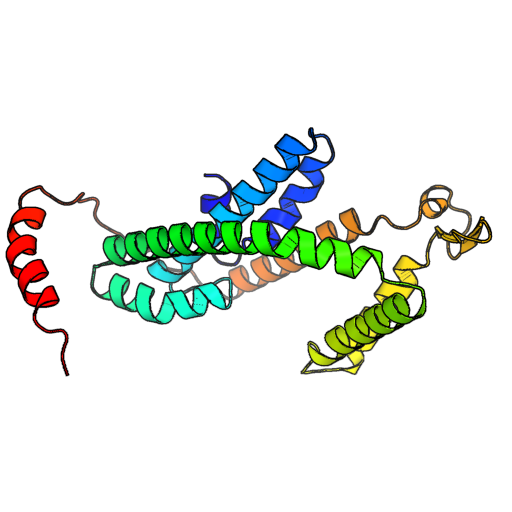 1
ATOM 646 O O . ILE A 1 96 ? 8.742 7.396 10.900 1.00 93.25 96 ILE A O 1
ATOM 650 N N . SER A 1 97 ? 6.635 6.739 10.487 1.00 91.44 97 SER A N 1
ATOM 651 C CA . SER A 1 97 ? 6.946 6.079 9.215 1.00 91.44 97 SER A CA 1
ATOM 652 C C . SER A 1 97 ? 7.583 7.037 8.212 1.00 91.44 97 SER A C 1
ATOM 654 O O . SER A 1 97 ? 8.484 6.631 7.485 1.00 91.44 97 SER A O 1
ATOM 656 N N . THR A 1 98 ? 7.143 8.297 8.170 1.00 91.19 98 THR A N 1
ATOM 657 C CA . THR A 1 98 ? 7.707 9.307 7.266 1.00 91.19 98 THR A CA 1
ATOM 658 C C . THR A 1 98 ? 9.138 9.662 7.661 1.00 91.19 98 THR A C 1
ATOM 660 O O . THR A 1 98 ? 10.016 9.681 6.805 1.00 91.19 98 THR A O 1
ATOM 663 N N . ILE A 1 99 ? 9.403 9.881 8.952 1.00 94.44 99 ILE A N 1
ATOM 664 C CA . ILE A 1 99 ? 10.755 10.178 9.455 1.00 94.44 99 ILE A CA 1
ATOM 665 C C . ILE A 1 99 ? 11.704 9.007 9.173 1.00 94.44 99 ILE A C 1
ATOM 667 O O . ILE A 1 99 ? 12.804 9.205 8.656 1.00 94.44 99 ILE A O 1
ATOM 671 N N . VAL A 1 100 ? 11.260 7.783 9.465 1.00 95.44 100 VAL A N 1
ATOM 672 C CA . VAL A 1 100 ? 12.026 6.560 9.194 1.00 95.44 100 VAL A CA 1
ATOM 673 C C . VAL A 1 100 ? 12.295 6.413 7.696 1.00 95.44 100 VAL A C 1
ATOM 675 O O . VAL A 1 100 ? 13.424 6.124 7.302 1.00 95.44 100 VAL A O 1
ATOM 678 N N . LEU A 1 101 ? 11.294 6.667 6.848 1.00 93.44 101 LEU A N 1
ATOM 679 C CA . LEU A 1 101 ? 11.455 6.613 5.399 1.00 93.44 101 LEU A CA 1
ATOM 680 C C . LEU A 1 101 ? 12.466 7.651 4.904 1.00 93.44 101 LEU A C 1
ATOM 682 O O . LEU A 1 101 ? 13.322 7.295 4.108 1.00 93.44 101 LEU A O 1
ATOM 686 N N . ILE A 1 102 ? 12.425 8.893 5.393 1.00 94.12 102 ILE A N 1
ATOM 687 C CA . ILE A 1 102 ? 13.393 9.939 5.017 1.00 94.12 102 ILE A CA 1
ATOM 688 C C . ILE A 1 102 ? 14.826 9.518 5.371 1.00 94.12 102 ILE A C 1
ATOM 690 O O . ILE A 1 102 ? 15.741 9.746 4.582 1.00 94.12 102 ILE A O 1
ATOM 694 N N . ALA A 1 103 ? 15.026 8.869 6.520 1.00 94.94 103 ALA A N 1
ATOM 695 C CA . ALA A 1 103 ? 1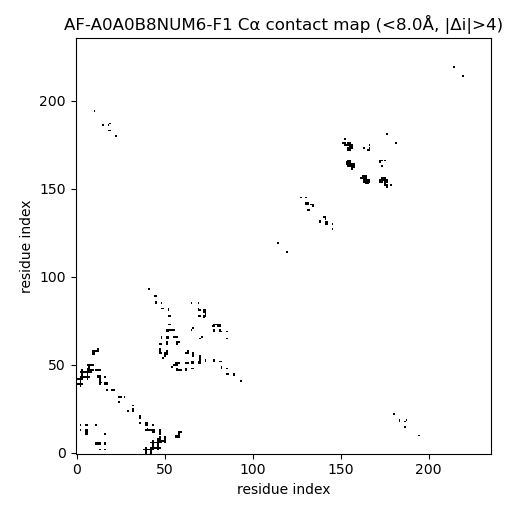6.345 8.399 6.940 1.00 94.94 103 ALA A CA 1
ATOM 696 C C . ALA A 1 103 ? 16.851 7.201 6.111 1.00 94.94 103 ALA A C 1
ATOM 698 O O . ALA A 1 103 ? 18.035 7.133 5.782 1.00 94.94 103 ALA A O 1
ATOM 699 N N . ILE A 1 104 ? 15.968 6.260 5.758 1.00 95.56 104 ILE A N 1
ATOM 700 C CA . ILE A 1 104 ? 16.335 5.006 5.074 1.00 95.56 104 ILE A CA 1
ATOM 701 C C . ILE A 1 104 ? 16.335 5.151 3.541 1.00 95.56 104 ILE A C 1
ATOM 703 O O . ILE A 1 104 ? 17.114 4.483 2.858 1.00 95.56 104 ILE A O 1
ATOM 707 N N . ALA A 1 105 ? 15.513 6.039 2.979 1.00 94.06 105 ALA A N 1
ATOM 708 C CA . ALA A 1 105 ? 15.402 6.277 1.540 1.00 94.06 105 ALA A CA 1
ATOM 709 C C . ALA A 1 105 ? 16.749 6.516 0.828 1.00 94.06 105 ALA A C 1
ATOM 711 O O . ALA A 1 105 ? 16.982 5.854 -0.186 1.00 94.06 105 ALA A O 1
ATOM 712 N N . PRO A 1 106 ? 17.671 7.377 1.313 1.00 93.06 106 PRO A N 1
ATOM 713 C CA . PRO A 1 106 ? 18.953 7.575 0.635 1.00 93.06 106 PRO A CA 1
ATOM 714 C C . PRO A 1 106 ? 19.834 6.322 0.671 1.00 93.06 106 PRO A C 1
ATOM 716 O O . PRO A 1 106 ? 20.551 6.048 -0.291 1.00 93.06 106 PRO A O 1
ATOM 719 N N . LEU A 1 107 ? 19.779 5.530 1.746 1.00 93.00 107 LEU A N 1
ATOM 720 C CA . LEU A 1 107 ? 20.526 4.275 1.835 1.00 93.00 107 LEU A CA 1
ATOM 721 C C . LEU A 1 107 ? 20.024 3.267 0.792 1.00 93.00 107 LEU A C 1
ATOM 723 O O . LEU A 1 107 ? 20.827 2.679 0.066 1.00 93.00 107 LEU A O 1
ATOM 727 N N . LEU A 1 108 ? 18.700 3.123 0.673 1.00 91.06 108 LEU A N 1
ATOM 728 C CA . LEU A 1 108 ? 18.068 2.276 -0.341 1.00 91.06 108 LEU A CA 1
ATOM 729 C C . LEU A 1 108 ? 18.387 2.748 -1.763 1.00 91.06 108 LEU A C 1
ATOM 731 O O . LEU A 1 108 ? 18.704 1.921 -2.614 1.00 91.06 108 LEU A O 1
ATOM 735 N N . ALA A 1 109 ? 18.358 4.059 -2.017 1.00 92.25 109 ALA A N 1
ATOM 736 C CA . ALA A 1 109 ? 18.683 4.626 -3.324 1.00 92.25 109 ALA A CA 1
ATOM 737 C C . ALA A 1 109 ? 20.133 4.325 -3.733 1.00 92.25 109 ALA A C 1
ATOM 739 O O . ALA A 1 109 ? 20.377 3.852 -4.840 1.00 92.25 109 ALA A O 1
ATOM 740 N N . ASN A 1 110 ? 21.092 4.515 -2.822 1.00 90.81 110 ASN A N 1
ATOM 741 C CA . ASN A 1 110 ? 22.494 4.177 -3.078 1.00 90.81 110 ASN A CA 1
ATOM 742 C C . ASN A 1 110 ? 22.701 2.677 -3.322 1.00 90.81 110 ASN A C 1
ATOM 744 O O . ASN A 1 110 ? 23.534 2.299 -4.141 1.00 90.81 110 ASN A O 1
ATOM 748 N N . PHE A 1 111 ? 21.951 1.815 -2.632 1.00 88.94 111 PHE A N 1
ATOM 749 C CA . PHE A 1 111 ? 22.000 0.375 -2.869 1.00 88.94 111 PHE A CA 1
ATOM 750 C C . PHE A 1 111 ? 21.424 0.005 -4.244 1.00 88.94 111 PHE A C 1
ATOM 752 O O . PHE A 1 111 ? 22.053 -0.746 -4.985 1.00 88.94 111 PHE A O 1
ATOM 759 N N . ALA A 1 112 ? 20.284 0.592 -4.620 1.00 88.62 112 ALA A N 1
ATOM 760 C CA . ALA A 1 112 ? 19.642 0.365 -5.913 1.00 88.62 112 ALA A CA 1
ATOM 761 C C . ALA A 1 112 ? 20.511 0.823 -7.096 1.00 88.62 112 ALA A C 1
ATOM 763 O O . ALA A 1 112 ? 20.572 0.136 -8.109 1.00 88.62 112 ALA A O 1
ATOM 764 N N . LEU A 1 113 ? 21.245 1.934 -6.961 1.00 89.44 113 LEU A N 1
ATOM 765 C CA . LEU A 1 113 ? 22.165 2.424 -7.999 1.00 89.44 113 LEU A CA 1
ATOM 766 C C . LEU A 1 113 ? 23.350 1.482 -8.272 1.00 89.44 113 LEU A C 1
ATOM 768 O O . LEU A 1 113 ? 24.008 1.611 -9.300 1.00 89.44 113 LEU A O 1
ATOM 772 N N . ARG A 1 114 ? 23.637 0.539 -7.366 1.00 88.56 114 ARG A N 1
ATOM 773 C CA . ARG A 1 114 ? 24.698 -0.467 -7.540 1.00 88.56 114 ARG A CA 1
ATOM 774 C C . ARG A 1 114 ? 24.208 -1.735 -8.241 1.00 88.56 114 ARG A C 1
ATOM 776 O O . ARG A 1 114 ? 25.018 -2.638 -8.444 1.00 88.56 114 ARG A O 1
ATOM 783 N N . PHE A 1 115 ? 22.920 -1.828 -8.576 1.00 89.75 115 PHE A N 1
ATOM 784 C CA . PHE A 1 115 ? 22.366 -2.998 -9.253 1.00 89.75 115 PHE A CA 1
ATOM 785 C C . PHE A 1 115 ? 22.896 -3.067 -10.679 1.00 89.75 115 PHE A C 1
ATOM 787 O O . PHE A 1 115 ? 22.795 -2.112 -11.447 1.00 89.75 115 PHE A O 1
ATOM 794 N N . ASN A 1 116 ? 23.443 -4.221 -11.033 1.00 87.81 116 ASN A N 1
ATOM 795 C CA . ASN A 1 116 ? 23.870 -4.545 -12.380 1.00 87.81 116 ASN A CA 1
ATOM 796 C C . ASN A 1 116 ? 22.984 -5.670 -12.934 1.00 87.81 116 ASN A C 1
ATOM 798 O O . ASN A 1 116 ? 22.016 -6.110 -12.309 1.00 87.81 116 ASN A O 1
ATOM 802 N N . ALA A 1 117 ? 23.304 -6.136 -14.142 1.00 89.25 117 ALA A N 1
ATOM 803 C CA . ALA A 1 117 ? 22.575 -7.209 -14.813 1.00 89.25 117 ALA A CA 1
ATOM 804 C C . ALA A 1 117 ? 22.231 -8.431 -13.919 1.00 89.25 117 ALA A C 1
ATOM 806 O O . ALA A 1 117 ? 21.076 -8.865 -13.972 1.00 89.25 117 ALA A O 1
ATOM 807 N N . PRO A 1 118 ? 23.143 -8.987 -13.083 1.00 92.38 118 PRO A N 1
ATOM 808 C CA . PRO A 1 118 ? 22.798 -10.132 -12.240 1.00 92.38 118 PRO A CA 1
ATOM 809 C C . PRO A 1 118 ? 21.806 -9.787 -11.120 1.00 92.38 118 PRO A C 1
ATOM 811 O O . PRO A 1 118 ? 20.903 -10.583 -10.860 1.00 92.38 118 PRO A O 1
ATOM 814 N N . GLU A 1 119 ? 21.901 -8.612 -10.488 1.00 90.81 119 GLU A N 1
ATOM 815 C CA . GLU A 1 119 ? 20.943 -8.191 -9.457 1.00 90.81 119 GLU A CA 1
ATOM 816 C C . GLU A 1 119 ? 19.554 -7.947 -10.050 1.00 90.81 119 GLU A C 1
ATOM 818 O O . GLU A 1 119 ? 18.557 -8.361 -9.459 1.00 90.81 119 GLU A O 1
ATOM 823 N N . TYR A 1 120 ? 19.473 -7.348 -11.243 1.00 87.88 120 TYR A N 1
ATOM 824 C CA . TYR A 1 120 ? 18.202 -7.191 -11.956 1.00 87.88 120 TYR A CA 1
ATOM 825 C C . TYR A 1 120 ? 17.579 -8.541 -12.328 1.00 87.88 120 TYR A C 1
ATOM 827 O O . TYR A 1 120 ? 16.368 -8.716 -12.176 1.00 87.88 120 TYR A O 1
ATOM 835 N N . PHE A 1 121 ? 18.386 -9.516 -12.757 1.00 90.19 121 PHE A N 1
ATOM 836 C CA . PHE A 1 121 ? 17.906 -10.873 -13.018 1.00 90.19 121 PHE A CA 1
ATOM 837 C C . PHE A 1 121 ? 17.390 -11.552 -11.741 1.00 90.19 121 PHE A C 1
ATOM 839 O O . PHE A 1 121 ? 16.284 -12.097 -11.733 1.00 90.19 121 PHE A O 1
ATOM 846 N N . ALA A 1 122 ? 18.152 -11.477 -10.646 1.00 91.81 122 ALA A N 1
ATOM 847 C CA . ALA A 1 122 ? 17.745 -12.027 -9.357 1.00 91.81 122 ALA A CA 1
ATOM 848 C C . ALA A 1 122 ? 16.456 -11.369 -8.841 1.00 91.81 122 ALA A C 1
ATOM 850 O O . ALA A 1 122 ? 15.565 -12.065 -8.357 1.00 91.81 122 ALA A O 1
ATOM 851 N N . LEU A 1 123 ? 16.317 -10.049 -9.003 1.00 90.50 123 LEU A N 1
ATOM 852 C CA . LEU A 1 123 ? 15.117 -9.301 -8.634 1.00 90.50 123 LEU A CA 1
ATOM 853 C C . LEU A 1 123 ? 13.900 -9.736 -9.463 1.00 90.50 123 LEU A C 1
ATOM 855 O O . LEU A 1 123 ? 12.820 -9.935 -8.906 1.00 90.50 123 LEU A O 1
ATOM 859 N N . ALA A 1 124 ? 14.072 -9.930 -10.773 1.00 88.19 124 ALA A N 1
ATOM 860 C CA . ALA A 1 124 ? 13.012 -10.421 -11.650 1.00 88.19 124 ALA A CA 1
ATOM 861 C C . ALA A 1 124 ? 12.564 -11.840 -11.259 1.00 88.19 124 ALA A C 1
ATOM 863 O O . ALA A 1 124 ? 11.365 -12.099 -11.132 1.00 88.19 124 ALA A O 1
ATOM 864 N N . LEU A 1 125 ? 13.516 -12.743 -10.998 1.00 89.56 125 LEU A N 1
ATOM 865 C CA . LEU A 1 125 ? 13.229 -14.106 -10.548 1.00 89.56 125 LEU A CA 1
ATOM 866 C C . LEU A 1 125 ? 12.538 -14.118 -9.176 1.00 89.56 125 LEU A C 1
ATOM 868 O O . LEU A 1 125 ? 11.575 -14.859 -8.963 1.00 89.56 125 LEU A O 1
ATOM 872 N N . PHE A 1 126 ? 12.994 -13.269 -8.257 1.00 91.38 126 PHE A N 1
ATOM 873 C CA . PHE A 1 126 ? 12.394 -13.100 -6.938 1.00 91.38 126 PHE A CA 1
ATOM 874 C C . PHE A 1 126 ? 10.947 -12.600 -7.039 1.00 91.38 126 PHE A C 1
ATOM 876 O O . PHE A 1 126 ? 10.055 -13.175 -6.416 1.00 91.38 126 PHE A O 1
ATOM 883 N N . GLY A 1 127 ? 10.685 -11.605 -7.891 1.00 88.94 127 GLY A N 1
ATOM 884 C CA . GLY A 1 127 ? 9.332 -11.122 -8.175 1.00 88.94 127 GLY A CA 1
ATOM 885 C C . GLY A 1 127 ? 8.420 -12.218 -8.735 1.00 88.94 127 GLY A C 1
ATOM 886 O O . GLY A 1 127 ? 7.302 -12.400 -8.252 1.00 88.94 127 GLY A O 1
ATOM 887 N N . LEU A 1 128 ? 8.915 -13.013 -9.689 1.00 84.88 128 LEU A N 1
ATOM 888 C CA . LEU A 1 128 ? 8.166 -14.143 -10.252 1.00 84.88 128 LEU A CA 1
ATOM 889 C C . LEU A 1 128 ? 7.861 -15.215 -9.190 1.00 84.88 128 LEU A C 1
ATOM 891 O O . LEU A 1 128 ? 6.760 -15.766 -9.147 1.00 84.88 128 LEU A O 1
ATOM 895 N N . THR A 1 129 ? 8.811 -15.453 -8.283 1.00 86.06 129 THR A N 1
ATOM 896 C CA . THR A 1 129 ? 8.647 -16.370 -7.146 1.00 86.06 129 THR A CA 1
ATOM 897 C C . THR A 1 129 ? 7.588 -15.866 -6.163 1.00 86.06 129 THR A C 1
ATOM 899 O O . THR A 1 129 ? 6.777 -16.657 -5.682 1.00 86.06 129 THR A O 1
ATOM 902 N N . ILE A 1 130 ? 7.525 -14.555 -5.898 1.00 86.81 130 ILE A N 1
ATOM 903 C CA . ILE A 1 130 ? 6.465 -13.958 -5.068 1.00 86.81 130 ILE A CA 1
ATOM 904 C C . ILE A 1 130 ? 5.091 -14.162 -5.710 1.00 86.81 130 ILE A C 1
ATOM 906 O O . ILE A 1 130 ? 4.164 -14.579 -5.019 1.00 86.81 130 ILE A O 1
ATOM 910 N N . ILE A 1 131 ? 4.949 -13.924 -7.018 1.00 81.56 131 ILE A N 1
ATOM 911 C CA . ILE A 1 131 ? 3.678 -14.135 -7.737 1.00 81.56 131 ILE A CA 1
ATOM 912 C C . ILE A 1 131 ? 3.217 -15.594 -7.607 1.00 81.56 131 ILE A C 1
ATOM 914 O O . ILE A 1 131 ? 2.044 -15.862 -7.318 1.00 81.56 131 ILE A O 1
ATOM 918 N N . ALA A 1 132 ? 4.148 -16.538 -7.763 1.00 79.75 132 ALA A N 1
ATOM 919 C CA . ALA A 1 132 ? 3.876 -17.959 -7.577 1.00 79.75 132 ALA A CA 1
ATOM 920 C C . ALA A 1 132 ? 3.472 -18.290 -6.126 1.00 79.75 132 ALA A C 1
ATOM 922 O O . ALA A 1 132 ? 2.527 -19.047 -5.916 1.00 79.75 132 ALA A O 1
ATOM 923 N N . SER A 1 133 ? 4.137 -17.681 -5.138 1.00 80.94 133 SER A N 1
ATOM 924 C CA . SER A 1 133 ? 3.890 -17.889 -3.704 1.00 80.94 133 SER A CA 1
ATOM 925 C C . SER A 1 133 ? 2.538 -17.332 -3.233 1.00 80.94 133 SER A C 1
ATOM 927 O O . SER A 1 133 ? 1.779 -18.016 -2.546 1.00 80.94 133 SER A O 1
ATOM 929 N N . VAL A 1 134 ? 2.180 -16.116 -3.658 1.00 76.81 134 VAL A N 1
ATOM 930 C CA . VAL A 1 134 ? 0.909 -15.460 -3.293 1.00 76.81 134 VAL A CA 1
ATOM 931 C C . VAL A 1 134 ? -0.300 -16.195 -3.880 1.00 76.81 134 VAL A C 1
ATOM 933 O O . VAL A 1 134 ? -1.391 -16.161 -3.313 1.00 76.81 134 VAL A O 1
ATOM 936 N N . SER A 1 135 ? -0.109 -16.954 -4.959 1.00 73.25 135 SER A N 1
ATOM 937 C CA . SER A 1 135 ? -1.151 -17.763 -5.602 1.00 73.25 135 SER A CA 1
ATOM 938 C C . SER A 1 135 ? -1.471 -19.063 -4.845 1.00 73.25 135 SER A C 1
ATOM 940 O O . SER A 1 135 ? -1.809 -20.068 -5.466 1.00 73.25 135 SER A O 1
ATOM 942 N N . SER A 1 136 ? -1.402 -19.034 -3.508 1.00 57.69 136 SER A N 1
ATOM 943 C CA . SER A 1 136 ? -1.445 -20.150 -2.544 1.00 57.69 136 SER A CA 1
ATOM 944 C C . SER A 1 136 ? -2.528 -21.221 -2.766 1.00 57.69 136 SER A C 1
ATOM 946 O O . SER A 1 136 ? -2.363 -22.332 -2.270 1.00 57.69 136 SER A O 1
ATOM 948 N N . GLN A 1 137 ? -3.603 -20.943 -3.512 1.00 65.25 137 GLN A N 1
ATOM 949 C CA . GLN A 1 137 ? -4.624 -21.944 -3.852 1.00 65.25 137 GLN A CA 1
ATOM 950 C C . GLN A 1 137 ? -4.443 -22.607 -5.227 1.00 65.25 137 GLN A C 1
ATOM 952 O O . GLN A 1 137 ? -4.979 -23.689 -5.459 1.00 65.25 137 GLN A O 1
ATOM 957 N N . ASN A 1 138 ? -3.729 -21.976 -6.164 1.00 76.38 138 ASN A N 1
ATOM 958 C CA . ASN A 1 138 ? -3.484 -22.527 -7.494 1.00 76.38 138 ASN A CA 1
ATOM 959 C C . ASN A 1 138 ? -2.262 -21.866 -8.159 1.00 76.38 138 ASN A C 1
ATOM 961 O O . ASN A 1 138 ? -2.389 -20.899 -8.914 1.00 76.38 138 ASN A O 1
ATOM 965 N N . ILE A 1 139 ? -1.078 -22.427 -7.898 1.00 78.44 139 ILE A N 1
ATOM 966 C CA . ILE A 1 139 ? 0.211 -21.964 -8.444 1.00 78.44 139 ILE A CA 1
ATOM 967 C C . ILE A 1 139 ? 0.165 -21.876 -9.976 1.00 78.44 139 ILE A C 1
ATOM 969 O O . ILE A 1 139 ? 0.702 -20.935 -10.556 1.00 78.44 139 ILE A O 1
ATOM 973 N N . LEU A 1 140 ? -0.531 -22.811 -10.635 1.00 81.62 140 LEU A N 1
ATOM 974 C CA . LEU A 1 140 ? -0.654 -22.840 -12.091 1.00 81.62 140 LEU A CA 1
ATOM 975 C C . LEU A 1 140 ? -1.377 -21.596 -12.625 1.00 81.62 140 LEU A C 1
ATOM 977 O O . LEU A 1 140 ? -0.945 -21.023 -13.620 1.00 81.62 140 LEU A O 1
ATOM 981 N N . LYS A 1 141 ? -2.436 -21.133 -11.944 1.00 80.44 141 LYS A N 1
ATOM 982 C CA . LYS A 1 141 ? -3.144 -19.894 -12.315 1.00 80.44 141 LYS A CA 1
ATOM 983 C C . LYS A 1 141 ? -2.269 -18.656 -12.120 1.00 80.44 141 LYS A C 1
ATOM 985 O O . LYS A 1 141 ? -2.292 -17.773 -12.970 1.00 80.44 141 LYS A O 1
ATOM 990 N N . GLY A 1 142 ? -1.490 -18.612 -11.039 1.00 80.38 142 GLY A N 1
ATOM 991 C CA . GLY A 1 142 ? -0.536 -17.532 -10.777 1.00 80.38 142 GLY A CA 1
ATOM 992 C C . GLY A 1 142 ? 0.556 -17.442 -11.834 1.00 80.38 142 GLY A C 1
ATOM 993 O O . GLY A 1 142 ? 0.817 -16.369 -12.376 1.00 80.38 142 GLY A O 1
ATOM 994 N N . LEU A 1 143 ? 1.148 -18.589 -12.173 1.00 81.38 143 LEU A N 1
ATOM 995 C CA . LEU A 1 143 ? 2.178 -18.674 -13.201 1.00 81.38 143 LEU A CA 1
ATOM 996 C C . LEU A 1 143 ? 1.612 -18.315 -14.578 1.00 81.38 143 LEU A C 1
ATOM 998 O O . LEU A 1 143 ? 2.210 -17.500 -15.268 1.00 81.38 143 LEU A O 1
ATOM 1002 N N . LEU A 1 144 ? 0.430 -18.829 -14.941 1.00 86.31 144 LEU A N 1
ATOM 1003 C CA . LEU A 1 144 ? -0.256 -18.465 -16.186 1.00 86.31 144 LEU A CA 1
ATOM 1004 C C . LEU A 1 144 ? -0.546 -16.962 -16.264 1.00 86.31 144 LEU A C 1
ATOM 1006 O O . LEU A 1 144 ? -0.256 -16.348 -17.286 1.00 86.31 144 LEU A O 1
ATOM 1010 N N . ALA A 1 145 ? -1.065 -16.352 -15.195 1.00 82.88 145 ALA A N 1
ATOM 1011 C CA . ALA A 1 145 ? -1.308 -14.910 -15.148 1.00 82.88 145 ALA A CA 1
ATOM 1012 C C . ALA A 1 145 ? -0.004 -14.104 -15.291 1.00 82.88 145 ALA A C 1
ATOM 1014 O O . ALA A 1 145 ? 0.036 -13.126 -16.037 1.00 82.88 145 ALA A O 1
ATOM 1015 N N . GLY A 1 146 ? 1.077 -14.546 -14.639 1.00 82.88 146 GLY A N 1
ATOM 1016 C CA . GLY A 1 146 ? 2.407 -13.949 -14.770 1.00 82.88 146 GLY A CA 1
ATOM 1017 C C . GLY A 1 146 ? 2.975 -14.067 -16.186 1.00 82.88 146 GLY A C 1
ATOM 1018 O O . GLY A 1 146 ? 3.463 -13.081 -16.735 1.00 82.88 146 GLY A O 1
ATOM 1019 N N . THR A 1 147 ? 2.865 -15.240 -16.816 1.00 85.19 147 THR A N 1
ATOM 1020 C CA . THR A 1 147 ? 3.305 -15.462 -18.202 1.00 85.19 147 THR A CA 1
ATOM 1021 C C . THR A 1 147 ? 2.485 -14.636 -19.191 1.00 85.19 147 THR A C 1
ATOM 1023 O O . THR A 1 147 ? 3.062 -14.032 -20.089 1.00 85.19 147 THR A O 1
ATOM 1026 N N . ILE A 1 148 ? 1.163 -14.545 -19.010 1.00 86.69 148 ILE A N 1
ATOM 1027 C CA . ILE A 1 148 ? 0.299 -13.683 -19.831 1.00 86.69 148 ILE A CA 1
ATOM 1028 C C . ILE A 1 148 ? 0.713 -12.214 -19.681 1.00 86.69 148 ILE A C 1
ATOM 1030 O O . ILE A 1 148 ? 0.880 -11.528 -20.685 1.00 86.69 148 ILE A O 1
ATOM 1034 N N . GLY A 1 149 ? 0.944 -11.739 -18.454 1.00 85.31 149 GLY A N 1
ATOM 1035 C CA . GLY A 1 149 ? 1.417 -10.373 -18.207 1.00 85.31 149 GLY A CA 1
ATOM 1036 C C . GLY A 1 149 ? 2.772 -10.084 -18.863 1.00 85.31 149 GLY A C 1
ATOM 1037 O O . GLY A 1 149 ? 2.943 -9.040 -19.489 1.00 85.31 149 GLY A O 1
ATOM 1038 N N . LEU A 1 150 ? 3.711 -11.034 -18.791 1.00 84.38 150 LEU A N 1
ATOM 1039 C CA . LEU A 1 150 ? 5.002 -10.959 -19.482 1.00 84.38 150 LEU A CA 1
ATOM 1040 C C . LEU A 1 150 ? 4.833 -10.879 -21.002 1.00 84.38 150 LEU A C 1
ATOM 1042 O O . LEU A 1 150 ? 5.436 -10.011 -21.624 1.00 84.38 150 LEU A O 1
ATOM 1046 N N . LEU A 1 151 ? 3.987 -11.725 -21.597 1.00 85.44 151 LEU A N 1
ATOM 1047 C CA . LEU A 1 151 ? 3.720 -11.702 -23.038 1.00 85.44 151 LEU A CA 1
ATOM 1048 C C . LEU A 1 151 ? 3.124 -10.361 -23.486 1.00 85.44 151 LEU A C 1
ATOM 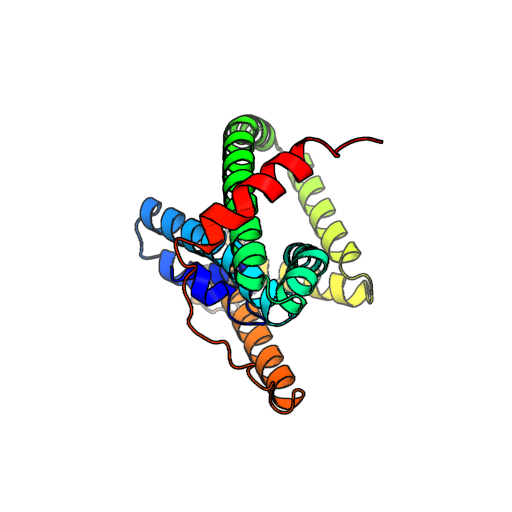1050 O O . LEU A 1 151 ? 3.593 -9.786 -24.466 1.00 85.44 151 LEU A O 1
ATOM 1054 N N . ILE A 1 152 ? 2.156 -9.825 -22.738 1.00 85.00 152 ILE A N 1
ATOM 1055 C CA . ILE A 1 152 ? 1.557 -8.507 -23.008 1.00 85.00 152 ILE A CA 1
ATOM 1056 C C . ILE A 1 152 ? 2.618 -7.399 -22.915 1.00 85.00 152 ILE A C 1
ATOM 1058 O O . ILE A 1 152 ? 2.639 -6.502 -23.752 1.00 85.00 152 ILE A O 1
ATOM 1062 N N . SER A 1 153 ? 3.538 -7.486 -21.950 1.00 83.56 153 SER A N 1
ATOM 1063 C CA . SER A 1 153 ? 4.637 -6.523 -21.784 1.00 83.56 153 SER A CA 1
ATOM 1064 C C . SER A 1 153 ? 5.660 -6.562 -22.931 1.00 83.56 153 SER A C 1
ATOM 1066 O O . SER A 1 153 ? 6.327 -5.569 -23.201 1.00 83.56 153 SER A O 1
ATOM 1068 N N . THR A 1 154 ? 5.786 -7.692 -23.639 1.00 84.25 154 THR A N 1
ATOM 1069 C CA . THR A 1 154 ? 6.682 -7.809 -24.808 1.00 84.25 154 THR A CA 1
ATOM 1070 C C . THR A 1 154 ? 6.107 -7.238 -26.106 1.00 84.25 154 THR A C 1
ATOM 1072 O O . THR A 1 154 ? 6.802 -7.242 -27.123 1.00 84.25 154 THR A O 1
ATOM 1075 N N . VAL A 1 155 ? 4.855 -6.767 -26.100 1.00 88.19 155 VAL A N 1
ATOM 1076 C CA . VAL A 1 155 ? 4.238 -6.095 -27.251 1.00 88.19 155 VAL A CA 1
ATOM 1077 C C . VAL A 1 155 ? 4.864 -4.710 -27.414 1.00 88.19 155 VAL A C 1
ATOM 1079 O O . VAL A 1 155 ? 4.785 -3.893 -26.499 1.00 88.19 155 VAL A O 1
ATOM 1082 N N . GLY A 1 156 ? 5.451 -4.436 -28.579 1.00 86.19 156 GLY A N 1
ATOM 1083 C CA . GLY A 1 156 ? 6.064 -3.146 -28.898 1.00 86.19 156 GLY A CA 1
ATOM 1084 C C . GLY A 1 156 ? 7.398 -3.260 -29.622 1.00 86.19 156 GLY A C 1
ATOM 1085 O O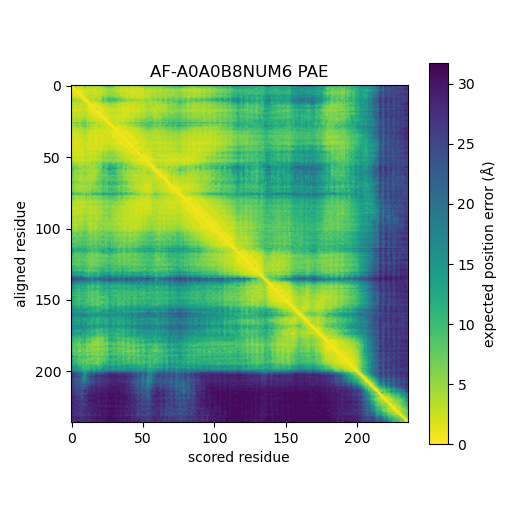 . GLY A 1 156 ? 7.778 -4.323 -30.117 1.00 86.19 156 GLY A O 1
ATOM 1086 N N . LEU A 1 157 ? 8.106 -2.138 -29.715 1.00 83.12 157 LEU A N 1
ATOM 1087 C CA . LEU A 1 157 ? 9.472 -2.111 -30.225 1.00 83.12 157 LEU A CA 1
ATOM 1088 C C . LEU A 1 157 ? 10.451 -2.655 -29.184 1.00 83.12 157 LEU A C 1
ATOM 1090 O O . LEU A 1 157 ? 10.467 -2.225 -28.031 1.00 83.12 157 LEU A O 1
ATOM 1094 N N . ASP A 1 158 ? 11.301 -3.582 -29.617 1.00 81.31 158 ASP A N 1
ATOM 1095 C CA . ASP A 1 158 ? 12.424 -4.038 -28.811 1.00 81.31 158 ASP A CA 1
ATOM 1096 C C . ASP A 1 158 ? 13.395 -2.868 -28.540 1.00 81.31 158 ASP A C 1
ATOM 1098 O O . ASP A 1 158 ? 13.871 -2.252 -29.495 1.00 81.31 158 ASP A O 1
ATOM 1102 N N . PRO A 1 159 ? 13.727 -2.557 -27.274 1.00 75.50 159 PRO A N 1
ATOM 1103 C CA . PRO A 1 159 ? 14.518 -1.371 -26.941 1.00 75.50 159 PRO A CA 1
ATOM 1104 C C . PRO A 1 159 ? 15.989 -1.449 -27.381 1.00 75.50 159 PRO A C 1
ATOM 1106 O O . PRO A 1 159 ? 16.675 -0.431 -27.364 1.00 75.50 159 PRO A O 1
ATOM 1109 N N . ILE A 1 160 ? 16.488 -2.632 -27.756 1.00 79.62 160 ILE A N 1
ATOM 1110 C CA . ILE A 1 160 ? 17.881 -2.843 -28.180 1.00 79.62 160 ILE A CA 1
ATOM 1111 C C . ILE A 1 160 ? 17.976 -2.878 -29.707 1.00 79.62 160 ILE A C 1
ATOM 1113 O O . ILE A 1 160 ? 18.857 -2.265 -30.303 1.00 79.62 160 ILE A O 1
ATOM 1117 N N . SER A 1 161 ? 17.083 -3.631 -30.342 1.00 81.00 161 SER A N 1
ATOM 1118 C CA . SER A 1 161 ? 17.143 -3.965 -31.766 1.00 81.00 161 SER A CA 1
ATOM 1119 C C . SER A 1 161 ? 16.134 -3.197 -32.621 1.00 81.00 161 SER A C 1
ATOM 1121 O O . SER A 1 161 ? 16.189 -3.296 -33.844 1.00 81.00 161 SER A O 1
ATOM 1123 N N . SER A 1 162 ? 15.222 -2.432 -32.007 1.00 80.81 162 SER A N 1
ATOM 1124 C CA . SER A 1 162 ? 14.151 -1.676 -32.677 1.00 80.81 162 SER A CA 1
ATOM 1125 C C . SER A 1 162 ? 13.264 -2.534 -33.589 1.00 80.81 162 SER A C 1
ATOM 1127 O O . SER A 1 162 ? 12.617 -2.029 -34.506 1.00 80.81 162 SER A O 1
ATOM 1129 N N . VAL A 1 163 ? 13.222 -3.847 -33.345 1.00 84.88 163 VAL A N 1
ATOM 1130 C CA . VAL A 1 163 ? 12.375 -4.780 -34.088 1.00 84.88 163 VAL A CA 1
ATOM 1131 C C . VAL A 1 163 ? 10.978 -4.782 -33.460 1.00 84.88 163 VAL A C 1
ATOM 1133 O O . VAL A 1 163 ? 10.868 -4.972 -32.245 1.00 84.88 163 VAL A O 1
ATOM 1136 N N . PRO A 1 164 ? 9.901 -4.597 -34.246 1.00 82.81 164 PRO A N 1
ATOM 1137 C CA . PRO A 1 164 ? 8.541 -4.677 -33.731 1.00 82.81 164 PRO A CA 1
ATOM 1138 C C . PRO A 1 164 ? 8.184 -6.120 -33.359 1.00 82.81 164 PRO A C 1
ATOM 1140 O O . PRO A 1 164 ? 8.274 -7.034 -34.182 1.00 82.81 164 PRO A O 1
ATOM 1143 N N . ARG A 1 165 ? 7.739 -6.327 -32.118 1.00 85.06 165 ARG A N 1
ATOM 1144 C CA . ARG A 1 165 ? 7.268 -7.612 -31.591 1.00 85.06 165 ARG A CA 1
ATOM 1145 C C . ARG A 1 165 ? 5.777 -7.519 -31.292 1.00 85.06 165 ARG A C 1
ATOM 1147 O O . ARG A 1 165 ? 5.337 -6.630 -30.570 1.00 85.06 165 ARG A O 1
ATOM 1154 N N . PHE A 1 166 ? 4.995 -8.438 -31.858 1.00 82.50 166 PHE A N 1
ATOM 1155 C CA . PHE A 1 166 ? 3.542 -8.530 -31.646 1.00 82.50 166 PHE A CA 1
ATOM 1156 C C . PHE A 1 166 ? 2.743 -7.249 -31.977 1.00 82.50 166 PHE A C 1
ATOM 1158 O O . PHE A 1 166 ? 1.664 -7.044 -31.433 1.00 82.50 166 PHE A O 1
ATOM 1165 N N . THR A 1 167 ? 3.235 -6.388 -32.878 1.00 81.00 167 THR A N 1
ATOM 1166 C CA . THR A 1 167 ? 2.528 -5.154 -33.280 1.00 81.00 167 THR A CA 1
ATOM 1167 C C . THR A 1 167 ? 1.495 -5.373 -34.389 1.00 81.00 167 THR A C 1
ATOM 1169 O O . THR A 1 167 ? 0.654 -4.510 -34.618 1.00 81.00 167 THR A O 1
ATOM 1172 N N . PHE A 1 168 ? 1.545 -6.517 -35.086 1.00 82.12 168 PHE A N 1
ATOM 1173 C CA . PHE A 1 168 ? 0.600 -6.925 -36.142 1.00 82.12 168 PHE A CA 1
ATOM 1174 C C . PHE A 1 168 ? 0.332 -5.857 -37.228 1.00 82.12 168 PHE A C 1
ATOM 1176 O O . PHE A 1 168 ? -0.722 -5.861 -37.857 1.00 82.12 168 PHE A O 1
ATOM 1183 N N . GLY A 1 169 ? 1.280 -4.940 -37.462 1.00 80.81 169 GLY A N 1
ATOM 1184 C CA . GLY A 1 169 ? 1.147 -3.844 -38.432 1.00 80.81 169 GLY A CA 1
ATOM 1185 C C . GLY A 1 169 ? 0.367 -2.618 -37.934 1.00 80.81 169 GLY A C 1
ATOM 1186 O O . GLY A 1 169 ? 0.183 -1.672 -38.695 1.00 80.81 169 GLY A O 1
ATOM 1187 N N . VAL A 1 170 ? -0.066 -2.596 -36.669 1.00 84.81 170 VAL A N 1
ATOM 1188 C CA . VAL A 1 170 ? -0.758 -1.455 -36.055 1.00 84.81 170 VAL A CA 1
ATOM 1189 C C . VAL A 1 170 ? 0.266 -0.500 -35.443 1.00 84.81 170 VAL A C 1
ATOM 1191 O O . VAL A 1 170 ? 0.989 -0.876 -34.523 1.00 84.81 170 VAL A O 1
ATOM 1194 N N . MET A 1 171 ? 0.303 0.746 -35.927 1.00 82.44 171 MET A N 1
ATOM 1195 C CA . MET A 1 171 ? 1.230 1.793 -35.462 1.00 82.44 171 MET A CA 1
ATOM 1196 C C . MET A 1 171 ? 1.107 2.094 -33.962 1.00 82.44 171 MET A C 1
ATOM 1198 O O . MET A 1 171 ? 2.124 2.249 -33.294 1.00 82.44 171 MET A O 1
ATOM 1202 N N . ASP A 1 172 ? -0.104 2.085 -33.400 1.00 80.56 172 ASP A N 1
ATOM 1203 C CA . ASP A 1 172 ? -0.312 2.345 -31.967 1.00 80.56 172 ASP A CA 1
ATOM 1204 C C . ASP A 1 172 ? 0.360 1.301 -31.063 1.00 80.56 172 ASP A C 1
ATOM 1206 O O . ASP A 1 172 ? 0.759 1.613 -29.943 1.00 80.56 172 ASP A O 1
ATOM 1210 N N . LEU A 1 173 ? 0.547 0.071 -31.556 1.00 82.19 173 LEU A N 1
ATOM 1211 C CA . LEU A 1 173 ? 1.218 -0.989 -30.805 1.00 82.19 173 LEU A CA 1
ATOM 1212 C C . LEU A 1 173 ? 2.745 -0.854 -30.822 1.00 82.19 173 LEU A C 1
ATOM 1214 O O . LEU A 1 173 ? 3.400 -1.549 -30.053 1.00 82.19 173 LEU A O 1
ATOM 1218 N N . TYR A 1 174 ? 3.336 0.023 -31.642 1.00 82.00 174 TYR A N 1
ATOM 1219 C CA . TYR A 1 174 ? 4.795 0.222 -31.670 1.00 82.00 174 TYR A CA 1
ATOM 1220 C C . TYR A 1 174 ? 5.302 0.829 -30.361 1.00 82.00 174 TYR A C 1
ATOM 1222 O O . TYR A 1 174 ? 6.366 0.447 -29.875 1.00 82.00 174 TYR A O 1
ATOM 1230 N N . SER A 1 175 ? 4.498 1.708 -29.761 1.00 79.06 175 SER A N 1
ATOM 1231 C CA . SER A 1 175 ? 4.732 2.282 -28.430 1.00 79.06 175 SER A CA 1
ATOM 1232 C C . SER A 1 175 ? 4.517 1.270 -27.295 1.00 79.06 175 SER A C 1
ATOM 1234 O O . SER A 1 175 ? 4.736 1.595 -26.129 1.00 79.06 175 SER A O 1
ATOM 1236 N N . GLY A 1 176 ? 4.091 0.051 -27.635 1.00 83.25 176 GLY A N 1
ATOM 1237 C CA . GLY A 1 176 ? 3.711 -0.993 -26.702 1.00 83.25 176 GLY A CA 1
ATOM 1238 C C . GLY A 1 176 ? 2.387 -0.713 -26.000 1.00 83.25 176 GLY A C 1
ATOM 1239 O O . GLY A 1 176 ? 1.703 0.285 -26.235 1.00 83.25 176 GLY A O 1
ATOM 1240 N N . ILE A 1 177 ? 2.001 -1.633 -25.123 1.00 83.62 177 ILE A N 1
ATOM 1241 C CA . ILE A 1 177 ? 0.790 -1.485 -24.319 1.00 83.62 177 ILE A CA 1
ATOM 1242 C C . ILE A 1 177 ? 1.143 -0.684 -23.070 1.00 83.62 177 ILE A C 1
ATOM 1244 O O . ILE A 1 177 ? 1.968 -1.108 -22.260 1.00 83.62 177 ILE A O 1
ATOM 1248 N N . ASN A 1 178 ? 0.498 0.470 -22.886 1.00 79.69 178 ASN A N 1
ATOM 1249 C CA . ASN A 1 178 ? 0.731 1.271 -21.693 1.00 79.69 178 ASN A CA 1
ATOM 1250 C C . ASN A 1 178 ? 0.198 0.523 -20.460 1.00 79.69 178 ASN A C 1
ATOM 1252 O O . ASN A 1 178 ? -1.011 0.386 -20.254 1.00 79.69 178 ASN A O 1
ATOM 1256 N N . VAL A 1 179 ? 1.131 0.032 -19.644 1.00 76.06 179 VAL A N 1
ATOM 1257 C CA . VAL A 1 179 ? 0.857 -0.797 -18.464 1.00 76.06 179 VAL A CA 1
ATOM 1258 C C . VAL A 1 179 ? -0.052 -0.070 -17.475 1.00 76.06 179 VAL A C 1
ATOM 1260 O O . VAL A 1 179 ? -0.906 -0.684 -16.842 1.00 76.06 179 VAL A O 1
ATOM 1263 N N . ILE A 1 180 ? 0.084 1.250 -17.369 1.00 76.56 180 ILE A N 1
ATOM 1264 C CA . ILE A 1 180 ? -0.651 2.062 -16.404 1.00 76.56 180 ILE A CA 1
ATOM 1265 C C . ILE A 1 180 ? -2.172 2.052 -16.688 1.00 76.56 180 ILE A C 1
ATOM 1267 O O . ILE A 1 180 ? -2.914 1.593 -15.817 1.00 76.56 180 ILE A O 1
ATOM 1271 N N . PRO A 1 181 ? -2.678 2.482 -17.868 1.00 78.31 181 PRO A N 1
ATOM 1272 C CA . PRO A 1 181 ? -4.095 2.367 -18.222 1.00 78.31 181 PRO A CA 1
ATOM 1273 C C . PRO A 1 181 ? -4.654 0.951 -18.100 1.00 78.31 181 PRO A C 1
ATOM 1275 O O . PRO A 1 181 ? -5.781 0.785 -17.636 1.00 78.31 181 PRO A O 1
ATOM 1278 N N . VAL A 1 182 ? -3.872 -0.067 -18.475 1.00 84.38 182 VAL A N 1
ATOM 1279 C CA . VAL A 1 182 ? -4.296 -1.470 -18.368 1.00 84.38 182 VAL A CA 1
ATOM 1280 C C . VAL A 1 182 ? -4.535 -1.863 -16.917 1.00 84.38 182 VAL A C 1
ATOM 1282 O O . VAL A 1 182 ? -5.591 -2.411 -16.604 1.00 84.38 182 VAL A O 1
ATOM 1285 N N . LEU A 1 183 ? -3.596 -1.553 -16.019 1.00 78.44 183 LEU A N 1
ATOM 1286 C CA . LEU A 1 183 ? -3.752 -1.838 -14.594 1.00 78.44 183 LEU A CA 1
ATOM 1287 C C . LEU A 1 183 ? -4.945 -1.086 -14.000 1.00 78.44 183 LEU A C 1
ATOM 1289 O O . LEU A 1 183 ? -5.728 -1.679 -13.263 1.00 78.44 183 LEU A O 1
ATOM 1293 N N . ILE A 1 184 ? -5.128 0.188 -14.354 1.00 76.12 184 ILE A N 1
ATOM 1294 C CA . ILE A 1 184 ? -6.264 0.991 -13.881 1.00 76.12 184 ILE A CA 1
ATOM 1295 C C . ILE A 1 184 ? -7.588 0.372 -14.339 1.00 76.12 184 ILE A C 1
ATOM 1297 O O . ILE A 1 184 ? -8.482 0.170 -13.518 1.00 76.12 184 ILE A O 1
ATOM 1301 N N . GLY A 1 185 ? -7.709 0.040 -15.627 1.00 81.12 185 GLY A N 1
ATOM 1302 C CA . GLY A 1 185 ? -8.905 -0.587 -16.185 1.00 81.12 185 GLY A CA 1
ATOM 1303 C C . GLY A 1 185 ? -9.196 -1.940 -15.542 1.00 81.12 185 GLY A C 1
ATOM 1304 O O . GLY A 1 185 ? -10.334 -2.203 -15.162 1.00 81.12 185 GLY A O 1
ATOM 1305 N N . LEU A 1 186 ? -8.166 -2.765 -15.346 1.00 83.31 186 LEU A N 1
ATOM 1306 C CA . LEU A 1 186 ? -8.298 -4.075 -14.715 1.00 83.31 186 LEU A CA 1
ATOM 1307 C C . LEU A 1 186 ? -8.762 -3.964 -13.256 1.00 83.31 186 LEU A C 1
ATOM 1309 O O . LEU A 1 186 ? -9.691 -4.667 -12.861 1.00 83.31 186 LEU A O 1
ATOM 1313 N N . PHE A 1 187 ? -8.160 -3.071 -12.464 1.00 76.19 187 PHE A N 1
ATOM 1314 C CA . PHE A 1 187 ? -8.550 -2.872 -11.067 1.00 76.19 187 PHE A CA 1
ATOM 1315 C C . PHE A 1 187 ? -9.945 -2.257 -10.934 1.00 76.19 187 PHE A C 1
ATOM 1317 O O . PHE A 1 187 ? -10.744 -2.740 -10.134 1.00 76.19 187 PHE A O 1
ATOM 1324 N N . ALA A 1 188 ? -10.264 -1.237 -11.736 1.00 76.00 188 ALA A N 1
ATOM 1325 C CA . ALA A 1 188 ? -11.582 -0.607 -11.720 1.00 76.00 188 ALA A CA 1
ATOM 1326 C C . ALA A 1 188 ? -12.686 -1.588 -12.145 1.00 76.00 188 ALA A C 1
ATOM 1328 O O . ALA A 1 188 ? -13.728 -1.662 -11.493 1.00 76.00 188 ALA A O 1
ATOM 1329 N N . LEU A 1 189 ? -12.449 -2.376 -13.199 1.00 82.62 189 LEU A N 1
ATOM 1330 C CA . LEU A 1 189 ? -13.410 -3.359 -13.695 1.00 82.62 189 LEU A CA 1
ATOM 1331 C C . LEU A 1 189 ? -13.596 -4.524 -12.718 1.00 82.62 189 LEU A C 1
ATOM 1333 O O . LEU A 1 189 ? -14.732 -4.889 -12.420 1.00 82.62 189 LEU A O 1
ATOM 1337 N N . SER A 1 190 ? -12.500 -5.087 -12.197 1.00 80.62 190 SER A N 1
ATOM 1338 C CA . SER A 1 190 ? -12.565 -6.170 -11.209 1.00 80.62 190 SER A CA 1
ATOM 1339 C C . SER A 1 190 ? -13.359 -5.747 -9.977 1.00 80.62 190 SER A C 1
ATOM 1341 O O . SER A 1 190 ? -14.146 -6.533 -9.455 1.00 80.62 190 SER A O 1
ATOM 1343 N N . GLU A 1 191 ? -13.176 -4.509 -9.520 1.00 73.12 191 GLU A N 1
ATOM 1344 C CA . GLU A 1 191 ? -13.898 -4.005 -8.361 1.00 73.12 191 GLU A CA 1
ATOM 1345 C C . GLU A 1 191 ? -15.367 -3.719 -8.666 1.00 73.12 191 GLU A C 1
ATOM 1347 O O . GLU A 1 191 ? -16.228 -4.078 -7.867 1.00 73.12 191 GLU A O 1
ATOM 1352 N N . ALA A 1 192 ? -15.677 -3.121 -9.820 1.00 79.00 192 ALA A N 1
ATOM 1353 C CA . ALA A 1 192 ? -17.061 -2.886 -10.224 1.00 79.00 192 ALA A CA 1
ATOM 1354 C C . ALA A 1 192 ? -17.862 -4.197 -10.228 1.00 79.00 192 ALA A C 1
ATOM 1356 O O . ALA A 1 192 ? -18.977 -4.249 -9.709 1.00 79.00 192 ALA A O 1
ATOM 1357 N N . ILE A 1 193 ? -17.263 -5.276 -10.740 1.00 83.81 193 ILE A N 1
ATOM 1358 C CA . ILE A 1 193 ? -17.868 -6.611 -10.738 1.00 83.81 193 ILE A CA 1
ATOM 1359 C C . ILE A 1 193 ? -18.033 -7.138 -9.303 1.00 83.81 193 ILE A C 1
ATOM 1361 O O . ILE A 1 193 ? -19.132 -7.563 -8.943 1.00 83.81 193 ILE A O 1
ATOM 1365 N N . ASN A 1 194 ? -16.995 -7.056 -8.463 1.00 78.00 194 ASN A N 1
ATOM 1366 C CA . ASN A 1 194 ? -17.062 -7.505 -7.065 1.00 78.00 194 ASN A CA 1
ATOM 1367 C C . ASN A 1 194 ? -18.108 -6.734 -6.241 1.00 78.00 194 ASN A C 1
ATOM 1369 O O . ASN A 1 194 ? -18.824 -7.330 -5.434 1.00 78.00 194 ASN A O 1
ATOM 1373 N N . GLN A 1 195 ? -18.229 -5.420 -6.442 1.00 71.69 195 GLN A N 1
ATOM 1374 C CA . GLN A 1 195 ? -19.237 -4.600 -5.769 1.00 71.69 195 GLN A CA 1
ATOM 1375 C C . GLN A 1 195 ? -20.645 -4.967 -6.213 1.00 71.69 195 GLN A C 1
ATOM 1377 O O . GLN A 1 195 ? -21.524 -5.105 -5.363 1.00 71.69 195 GLN A O 1
ATOM 1382 N N . ILE A 1 196 ? -20.860 -5.177 -7.514 1.00 80.25 196 ILE A N 1
ATOM 1383 C CA . ILE A 1 196 ? -22.145 -5.660 -8.029 1.00 80.25 196 ILE A CA 1
ATOM 1384 C C . ILE A 1 196 ? -22.486 -7.010 -7.389 1.00 80.25 196 ILE A C 1
ATOM 1386 O O . ILE A 1 196 ? -23.591 -7.174 -6.875 1.00 80.25 196 ILE A O 1
ATOM 1390 N N . GLU A 1 197 ? -21.542 -7.953 -7.331 1.00 80.06 197 GLU A N 1
ATOM 1391 C CA . GLU A 1 197 ? -21.762 -9.255 -6.691 1.00 80.06 197 GLU A CA 1
ATOM 1392 C C . GLU A 1 197 ? -22.099 -9.124 -5.196 1.00 80.06 197 GLU A C 1
ATOM 1394 O O . GLU A 1 197 ? -23.014 -9.789 -4.700 1.00 80.06 197 GLU A O 1
ATOM 1399 N N . LYS A 1 198 ? -21.402 -8.242 -4.472 1.00 69.44 198 LYS A N 1
ATOM 1400 C CA . LYS A 1 198 ? -21.644 -8.005 -3.045 1.00 69.44 198 LYS A CA 1
ATOM 1401 C C . LYS A 1 198 ? -23.014 -7.376 -2.791 1.00 69.44 198 LYS A C 1
ATOM 1403 O O . LYS A 1 198 ? -23.733 -7.846 -1.913 1.00 69.44 198 LYS A O 1
ATOM 1408 N N . ILE A 1 199 ? -23.410 -6.386 -3.593 1.00 69.69 199 ILE A N 1
ATOM 1409 C CA . ILE A 1 199 ? -24.741 -5.759 -3.531 1.00 69.69 199 ILE A CA 1
ATOM 1410 C C . ILE A 1 199 ? -25.843 -6.785 -3.836 1.00 69.69 199 ILE A C 1
ATOM 1412 O O . ILE A 1 199 ? -26.897 -6.763 -3.203 1.00 69.69 199 ILE A O 1
ATOM 1416 N N . LEU A 1 200 ? -25.603 -7.711 -4.770 1.00 70.81 200 LEU A N 1
ATOM 1417 C CA . LEU A 1 200 ? -26.548 -8.782 -5.099 1.00 70.81 200 LEU A CA 1
ATOM 1418 C C . LEU A 1 200 ? -26.663 -9.842 -3.986 1.00 70.81 200 LEU A C 1
ATOM 1420 O O . LEU A 1 200 ? -27.725 -10.451 -3.842 1.00 70.81 200 LEU A O 1
ATOM 1424 N N . LYS A 1 201 ? -25.604 -10.064 -3.193 1.00 66.19 201 LYS A N 1
ATOM 1425 C CA . LYS A 1 201 ? -25.578 -11.033 -2.079 1.00 66.19 201 LYS A CA 1
ATOM 1426 C C . LYS A 1 201 ? -26.049 -10.456 -0.735 1.00 66.19 201 LYS A C 1
ATOM 1428 O O . LYS A 1 201 ? -26.649 -11.190 0.051 1.00 66.19 201 LYS A O 1
ATOM 1433 N N . GLU A 1 202 ? -25.812 -9.177 -0.449 1.00 55.38 202 GLU A N 1
ATOM 1434 C CA . GLU A 1 202 ? -26.198 -8.538 0.818 1.00 55.38 202 GLU A CA 1
ATOM 1435 C C . GLU A 1 202 ? -27.611 -7.922 0.740 1.00 55.38 202 GLU A C 1
ATOM 1437 O O . GLU A 1 202 ? -27.828 -6.827 0.221 1.00 55.38 202 GLU A O 1
ATOM 1442 N N . LYS A 1 203 ? -28.609 -8.603 1.322 1.00 44.16 203 LYS A N 1
ATOM 1443 C CA . LYS A 1 203 ? -29.919 -7.996 1.622 1.00 44.16 203 LYS A CA 1
ATOM 1444 C C . LYS A 1 203 ? -29.737 -6.887 2.671 1.00 44.16 203 LYS A C 1
ATOM 1446 O O . LYS A 1 203 ? -29.501 -7.207 3.827 1.00 44.16 203 LYS A O 1
ATOM 1451 N N . LYS A 1 204 ? -29.886 -5.618 2.256 1.00 43.75 204 LYS A N 1
ATOM 1452 C CA . LYS A 1 204 ? -30.061 -4.391 3.076 1.00 43.75 204 LYS A CA 1
ATOM 1453 C C . LYS A 1 204 ? -29.337 -4.398 4.437 1.00 43.75 204 LYS A C 1
ATOM 1455 O O . LYS A 1 204 ? -29.900 -4.834 5.436 1.00 43.75 204 LYS A O 1
ATOM 1460 N N . ALA A 1 205 ? -28.153 -3.791 4.503 1.00 45.19 205 ALA A N 1
ATOM 1461 C CA . ALA A 1 205 ? -27.565 -3.394 5.781 1.00 45.19 205 ALA A CA 1
ATOM 1462 C C . ALA A 1 205 ? -28.424 -2.289 6.432 1.00 45.19 205 ALA A C 1
ATOM 1464 O O . ALA A 1 205 ? -28.583 -1.201 5.873 1.00 45.19 205 ALA A O 1
ATOM 1465 N N . GLU A 1 206 ? -29.010 -2.575 7.597 1.00 39.69 206 GLU A N 1
ATOM 1466 C CA . GLU A 1 206 ? -29.685 -1.575 8.426 1.00 39.69 206 GLU A CA 1
ATOM 1467 C C . GLU A 1 206 ? -28.660 -0.583 8.979 1.00 39.69 206 GLU A C 1
ATOM 1469 O O . GLU A 1 206 ? -27.678 -0.961 9.615 1.00 39.69 206 GLU A O 1
ATOM 1474 N N . VAL A 1 207 ? -28.891 0.706 8.731 1.00 46.47 207 VAL A N 1
ATOM 1475 C CA . VAL A 1 207 ? -28.054 1.792 9.246 1.00 46.47 207 VAL A CA 1
ATOM 1476 C C . VAL A 1 207 ? -28.437 2.031 10.715 1.00 46.47 207 VAL A C 1
ATOM 1478 O O . VAL A 1 207 ? -29.572 2.450 10.966 1.00 46.47 207 VAL A O 1
ATOM 1481 N N . PRO A 1 208 ? -27.556 1.792 11.705 1.00 42.78 208 PRO A N 1
ATOM 1482 C CA . PRO A 1 208 ? -27.872 2.113 13.091 1.00 42.78 208 PRO A CA 1
ATOM 1483 C C . PRO A 1 208 ? -27.963 3.638 13.253 1.00 42.78 208 PRO A C 1
ATOM 1485 O O . PRO A 1 208 ? -27.032 4.374 12.924 1.00 42.78 208 PRO A O 1
ATOM 1488 N N . LYS A 1 209 ? -29.106 4.130 13.746 1.00 33.88 209 LYS A N 1
ATOM 1489 C CA . LYS A 1 209 ? -29.321 5.551 14.062 1.00 33.88 209 LYS A CA 1
ATOM 1490 C C . LYS A 1 209 ? -28.465 5.944 15.271 1.00 33.88 209 LYS A C 1
ATOM 1492 O O . LYS A 1 209 ? -28.637 5.361 16.337 1.00 33.88 209 LYS A O 1
ATOM 1497 N N . PHE A 1 210 ? -27.607 6.955 15.126 1.00 44.41 210 PHE A N 1
ATOM 1498 C CA . PHE A 1 210 ? -26.861 7.548 16.241 1.00 44.41 210 PHE A CA 1
ATOM 1499 C C . PHE A 1 210 ? -27.276 9.000 16.503 1.00 44.41 210 PHE A C 1
ATOM 1501 O O . PHE A 1 210 ? -27.409 9.802 15.579 1.00 44.41 210 PHE A O 1
ATOM 1508 N N . ASP A 1 211 ? -27.471 9.296 17.790 1.00 36.31 211 ASP A N 1
ATOM 1509 C CA . ASP A 1 211 ? -27.889 10.579 18.356 1.00 36.31 211 ASP A CA 1
ATOM 1510 C C . ASP A 1 211 ? -26.729 11.596 18.368 1.00 36.31 211 ASP A C 1
ATOM 1512 O O . ASP A 1 211 ? -25.599 11.290 18.758 1.00 36.31 211 ASP A O 1
ATOM 1516 N N . HIS A 1 212 ? -27.003 12.820 17.916 1.00 39.34 212 HIS A N 1
ATOM 1517 C CA . HIS A 1 212 ? -26.057 13.933 17.877 1.00 39.34 212 HIS A CA 1
ATOM 1518 C C . HIS A 1 212 ? -25.990 14.621 19.245 1.00 39.34 212 HIS A C 1
ATOM 1520 O O . HIS A 1 212 ? -26.591 15.674 19.456 1.00 39.34 212 HIS A O 1
ATOM 1526 N N . LYS A 1 213 ? -25.198 14.079 20.173 1.00 39.72 213 LYS A N 1
ATOM 1527 C CA . LYS A 1 213 ? -24.755 14.841 21.350 1.00 39.72 213 LYS A CA 1
ATOM 1528 C C . LYS A 1 213 ? -23.238 14.926 21.404 1.00 39.72 213 LYS A C 1
ATOM 1530 O O . LYS A 1 213 ? -22.546 13.988 21.786 1.00 39.72 213 LYS A O 1
ATOM 1535 N N . LEU A 1 214 ? -22.733 16.094 21.008 1.00 45.50 214 LEU A N 1
ATOM 1536 C CA . LEU A 1 214 ? -21.372 16.529 21.302 1.00 45.50 214 LEU A CA 1
ATOM 1537 C C . LEU A 1 214 ? -21.199 16.610 22.827 1.00 45.50 214 LEU A C 1
ATOM 1539 O O . LEU A 1 214 ? -22.058 17.144 23.528 1.00 45.50 214 LEU A O 1
ATOM 1543 N N . LEU A 1 215 ? -20.089 16.049 23.307 1.00 47.59 215 LEU A N 1
ATOM 1544 C CA . LEU A 1 215 ? -19.715 15.925 24.719 1.00 47.59 215 LEU A CA 1
ATOM 1545 C C . LEU A 1 215 ? -19.862 17.255 25.472 1.00 47.59 215 LEU A C 1
ATOM 1547 O O . LEU A 1 215 ? -19.302 18.282 25.076 1.00 47.59 215 LEU A O 1
ATOM 1551 N N . SER A 1 216 ? -20.609 17.227 26.576 1.00 47.97 216 SER A N 1
ATOM 1552 C CA . SER A 1 216 ? -20.863 18.401 27.408 1.00 47.97 216 SER A CA 1
ATOM 1553 C C . SER A 1 216 ? -19.698 18.631 28.370 1.00 47.97 216 SER A C 1
ATOM 1555 O O . SER A 1 216 ? -19.092 17.691 28.878 1.00 47.97 216 SER A O 1
ATOM 1557 N N . LYS A 1 217 ? -19.405 19.897 28.697 1.00 49.56 217 LYS A N 1
ATOM 1558 C CA . LYS A 1 217 ? -18.322 20.302 29.622 1.00 49.56 217 LYS A CA 1
ATOM 1559 C C . LYS A 1 217 ? -18.438 19.688 31.033 1.00 49.56 217 LYS A C 1
ATOM 1561 O O . LYS A 1 217 ? -17.485 19.769 31.805 1.00 49.56 217 LYS A O 1
ATOM 1566 N N . LYS A 1 218 ? -19.580 19.075 31.371 1.00 50.97 218 LYS A N 1
ATOM 1567 C CA . LYS A 1 218 ? -19.776 18.287 32.599 1.00 50.97 218 LYS A CA 1
ATOM 1568 C C . LYS A 1 218 ? -19.128 16.897 32.529 1.00 50.97 218 LYS A C 1
ATOM 1570 O O . LYS A 1 218 ? -18.494 16.509 33.506 1.00 50.97 218 LYS A O 1
ATOM 1575 N N . ASP A 1 219 ? -19.162 16.231 31.373 1.00 50.59 219 ASP A N 1
ATOM 1576 C CA . ASP A 1 219 ? -18.579 14.892 31.181 1.00 50.59 219 ASP A CA 1
ATOM 1577 C C . ASP A 1 219 ? -17.048 14.928 31.350 1.00 50.59 219 ASP A C 1
ATOM 1579 O O . ASP A 1 219 ? -16.439 14.034 31.933 1.00 50.59 219 ASP A O 1
ATOM 1583 N N . LEU A 1 220 ? -16.419 16.035 30.933 1.00 55.34 220 LEU A N 1
ATOM 1584 C CA . LEU A 1 220 ? -14.978 16.263 31.085 1.00 55.34 220 LEU A CA 1
ATOM 1585 C C . LEU A 1 220 ? -14.545 16.398 32.560 1.00 55.34 220 LEU A C 1
ATOM 1587 O O . LEU A 1 220 ? -13.428 16.026 32.919 1.00 55.34 220 LEU A O 1
ATOM 1591 N N . LYS A 1 221 ? -15.426 16.917 33.428 1.00 53.28 221 LYS A N 1
ATOM 1592 C CA . LYS A 1 221 ? -15.148 17.111 34.860 1.00 53.28 221 LYS A CA 1
ATOM 1593 C C . LYS A 1 221 ? -15.346 15.818 35.658 1.00 53.28 221 LYS A C 1
ATOM 1595 O O . LYS A 1 221 ? -14.614 15.591 36.617 1.00 53.28 221 LYS A O 1
ATOM 1600 N N . GLU A 1 222 ? -16.270 14.957 35.230 1.00 55.62 222 GLU A N 1
ATOM 1601 C CA . GLU A 1 222 ? -16.487 13.627 35.820 1.00 55.62 222 GLU A CA 1
ATOM 1602 C C . GLU A 1 222 ? -15.436 12.592 35.386 1.00 55.62 222 GLU A C 1
ATOM 1604 O O . GLU A 1 222 ? -15.139 11.664 36.139 1.00 55.62 222 GLU A O 1
ATOM 1609 N N . MET A 1 223 ? -14.797 12.768 34.223 1.00 49.94 223 MET A N 1
ATOM 1610 C CA . MET A 1 223 ? -13.725 11.871 33.769 1.00 49.94 223 MET A CA 1
ATOM 1611 C C . MET A 1 223 ? -12.352 12.139 34.410 1.00 49.94 223 MET A C 1
ATOM 1613 O O . MET A 1 223 ? -11.521 11.231 34.416 1.00 49.94 223 MET A O 1
ATOM 1617 N N . MET A 1 224 ? -12.096 13.323 34.986 1.00 52.31 224 MET A N 1
ATOM 1618 C CA . MET A 1 224 ? -10.814 13.632 35.650 1.00 52.31 224 MET A CA 1
ATOM 1619 C C . MET A 1 224 ? -10.414 12.644 36.764 1.00 52.31 224 MET A C 1
ATOM 1621 O O . MET A 1 224 ? -9.289 12.142 36.717 1.00 52.31 224 MET A O 1
ATOM 1625 N N . PRO A 1 225 ? -11.269 12.316 37.755 1.00 50.94 225 PRO A N 1
ATOM 1626 C CA . PRO A 1 225 ? -10.880 11.379 38.813 1.00 50.94 225 PRO A CA 1
ATOM 1627 C C . PRO A 1 225 ? -10.650 9.955 38.281 1.00 50.94 225 PRO A C 1
ATOM 1629 O O . PRO A 1 225 ? -9.827 9.215 38.820 1.00 50.94 225 PRO A O 1
ATOM 1632 N N . THR A 1 226 ? -11.324 9.580 37.192 1.00 53.41 226 THR A N 1
ATOM 1633 C CA . THR A 1 226 ? -11.197 8.261 36.554 1.00 53.41 226 THR A CA 1
ATOM 1634 C C . THR A 1 226 ? -9.916 8.156 35.722 1.00 53.41 226 THR A C 1
ATOM 1636 O O . THR A 1 226 ? -9.264 7.116 35.751 1.00 53.41 226 THR A O 1
ATOM 1639 N N . ALA A 1 227 ? -9.502 9.243 35.058 1.00 54.31 227 ALA A N 1
ATOM 1640 C CA . ALA A 1 227 ? -8.242 9.328 34.316 1.00 54.31 227 ALA A CA 1
ATOM 1641 C C . ALA A 1 227 ? -7.012 9.234 35.237 1.00 54.31 227 ALA A C 1
ATOM 1643 O O . ALA A 1 227 ? -6.047 8.540 34.913 1.00 54.31 227 ALA A O 1
ATOM 1644 N N . VAL A 1 228 ? -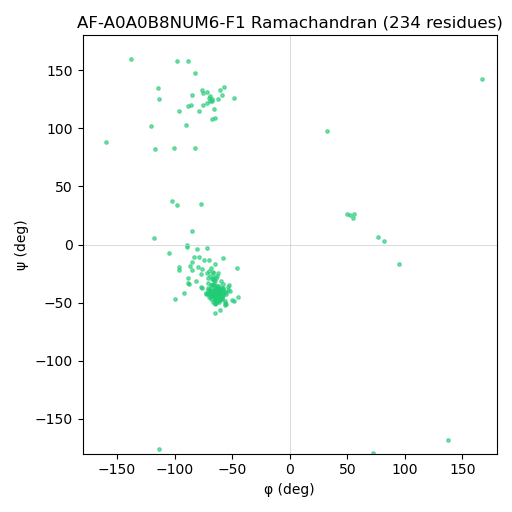7.076 9.860 36.419 1.00 55.78 228 VAL A N 1
ATOM 1645 C CA . VAL A 1 228 ? -6.021 9.754 37.441 1.00 55.78 228 VAL A CA 1
ATOM 1646 C C . VAL A 1 228 ? -5.977 8.344 38.041 1.00 55.78 228 VAL A C 1
ATOM 1648 O O . VAL A 1 228 ? -4.896 7.780 38.183 1.00 55.78 228 VAL A O 1
ATOM 1651 N N . LYS A 1 229 ? -7.132 7.713 38.310 1.00 48.91 229 LYS A N 1
ATOM 1652 C CA . LYS A 1 229 ? -7.176 6.320 38.797 1.00 48.91 229 LYS A CA 1
ATOM 1653 C C . LYS A 1 229 ? -6.659 5.303 37.777 1.00 48.91 229 LYS A C 1
ATOM 1655 O O . LYS A 1 229 ? -5.958 4.375 38.168 1.00 48.91 229 LYS A O 1
ATOM 1660 N N . SER A 1 230 ? -6.937 5.486 36.484 1.00 45.91 230 SER A N 1
ATOM 1661 C CA . SER A 1 230 ? -6.399 4.599 35.443 1.00 45.91 230 SER A CA 1
ATOM 1662 C C . SER A 1 230 ? -4.892 4.752 35.224 1.00 45.91 230 SER A C 1
ATOM 1664 O O . SER A 1 230 ? -4.264 3.814 34.748 1.00 45.91 230 SER A O 1
ATOM 1666 N N . GLY A 1 231 ? -4.303 5.898 35.588 1.00 48.09 231 GLY A N 1
ATOM 1667 C CA . GLY A 1 231 ? -2.853 6.110 35.527 1.00 48.09 231 GLY A CA 1
ATOM 1668 C C . GLY A 1 231 ? -2.071 5.434 36.659 1.00 48.09 231 GLY A C 1
ATOM 1669 O O . GLY A 1 231 ? -0.882 5.187 36.502 1.00 48.09 231 GLY A O 1
ATOM 1670 N N . VAL A 1 232 ? -2.723 5.113 37.783 1.00 49.00 232 VAL A N 1
ATOM 1671 C CA . VAL A 1 232 ? -2.072 4.515 38.967 1.00 49.00 232 VAL A CA 1
ATOM 1672 C C . VAL A 1 232 ? -2.208 2.987 39.002 1.00 49.00 232 VAL A C 1
ATOM 1674 O O . VAL A 1 232 ? -1.422 2.319 39.659 1.00 49.00 232 VAL A O 1
ATOM 1677 N N . MET A 1 233 ? -3.158 2.408 38.263 1.00 41.84 233 MET A N 1
ATOM 1678 C CA . MET A 1 233 ? -3.423 0.963 38.278 1.00 41.84 233 MET A CA 1
ATOM 1679 C C . MET A 1 233 ? -2.844 0.237 37.049 1.00 41.84 233 MET A C 1
ATOM 1681 O O . MET A 1 233 ? -3.454 -0.684 36.513 1.00 41.84 233 MET A O 1
ATOM 1685 N N . VAL A 1 234 ? -1.659 0.672 36.602 1.00 48.03 234 VAL A N 1
ATOM 1686 C CA . VAL A 1 234 ? -0.770 -0.097 35.719 1.00 48.03 234 VAL A CA 1
ATOM 1687 C C . VAL A 1 234 ? 0.328 -0.711 36.587 1.00 48.03 234 VAL A C 1
ATOM 1689 O O . VAL A 1 234 ? 1.388 -0.120 36.749 1.00 48.03 234 VAL A O 1
ATOM 1692 N N . GLN A 1 235 ? 0.016 -1.856 37.193 1.00 31.36 235 GLN A N 1
ATOM 1693 C CA . GLN A 1 235 ? 0.900 -2.975 37.570 1.00 31.36 235 GLN A CA 1
ATOM 1694 C C . GLN A 1 235 ? 0.114 -3.891 38.523 1.00 31.36 235 GLN A C 1
ATOM 1696 O O . GLN A 1 235 ? -0.623 -3.364 39.363 1.00 31.36 235 GLN A O 1
ATOM 1701 N N . PRO A 1 236 ? 0.253 -5.227 38.464 1.00 39.66 236 PRO A N 1
ATOM 1702 C CA . PRO A 1 236 ? 1.191 -6.049 37.692 1.00 39.66 236 PRO A CA 1
ATOM 1703 C C . PRO A 1 236 ? 0.561 -6.783 36.493 1.00 39.66 236 PRO A C 1
ATOM 1705 O O . PRO A 1 236 ? -0.683 -6.773 36.359 1.00 39.66 236 PRO A O 1
#

Radius of gyration: 23.96 Å; Cα contacts (8 Å, |Δi|>4): 210; chains: 1; bounding box: 55×43×77 Å

InterPro domains:
  IPR002823 Protein of unknown function DUF112, transmembrane [PF01970] (2-232)

Sequence (236 aa):
MGGIVLGALPGLTATMGVAILLPFTFGMEPTAALVMLIGVYIGGIYGGSIAAILLKTPGTPASAATVLDGHTLAAKGQAARALSISAVASFTGGLISTIVLIAIAPLLANFALRFNAPEYFALALFGLTIIASVSSQNILKGLLAGTIGLLISTVGLDPISSVPRFTFGVMDLYSGINVIPVLIGLFALSEAINQIEKILKEKKAEVPKFDHKLLSKKDLKEMMPTAVKSGVMVQP

Organism: NCBI:txid1481914

Secondary structure (DSSP, 8-state):
-HHHHHHHSTT--HHHHHHHHGGGGTTS-HHHHHHHHHHHHHHHHHHHHHHHHHHS--SSHHHHHHHHHHHHHIIIIIHHHHHHHHHHHHHHHHHHHHHHHHHHHHHHHHHHTT--HHHHHHHHHHHHHHHHHHTTT-HHHHHHHHHHHHHHHT-EE-TTT--EES-TT-GGGGG---HHHHHHHHHHHHHHHHHHHHHHH------------PPPTTHHHHHHHHHHHHHH----

pLDDT: mean 78.48, std 14.64, range [31.36, 95.56]

Mean predicted aligned error: 12.64 Å

Nearest PDB structures (foldseek):
  4nqi-assembly1_A  TM=1.777E-01  e=5.827E+00  Dictyostelium discoideum
  8wa3-assembly1_R  TM=2.147E-01  e=9.416E+00  Homo sapiens

Solvent-accessible surface area (backbone atoms only — not comparable to full-atom values): 12985 Å² total; per-residue (Å²): 104,70,16,26,57,50,7,38,38,75,74,38,35,26,70,55,55,34,50,70,47,48,73,71,32,74,85,42,59,69,68,60,29,50,54,50,44,49,48,28,30,59,27,3,55,55,14,23,42,52,21,2,25,76,66,70,41,49,51,44,76,73,26,44,60,43,24,68,59,23,24,56,35,26,76,71,74,36,42,72,57,31,51,50,51,51,51,52,51,50,50,52,50,49,51,51,52,48,54,51,43,66,68,47,48,61,59,53,50,60,55,59,72,67,58,48,74,69,53,52,49,52,50,52,52,50,52,53,49,48,47,35,56,74,23,76,90,44,45,67,60,28,45,50,53,50,52,51,51,52,56,55,67,56,26,9,47,38,92,88,76,67,48,76,30,86,29,90,88,44,72,76,32,46,81,22,66,63,62,64,65,51,51,39,52,50,53,53,49,55,45,54,53,52,50,52,52,47,59,74,68,53,83,74,85,79,79,82,88,79,83,94,71,81,86,52,82,63,59,64,63,67,44,49,69,55,54,57,52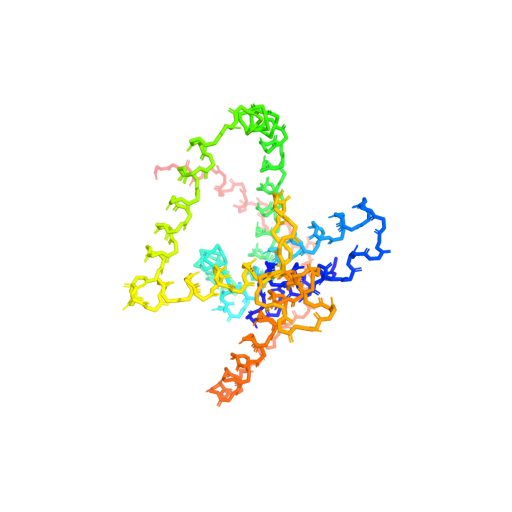,61,69,69,68,78,73,135